Protein AF-A0A8S2X5L1-F1 (afdb_monomer_lite)

InterPro domains:
  IPR021897 Cilia- and flagella-associated protein 206 [PF12018] (7-99)
  IPR021897 Cilia- and flagella-associated protein 206 [PTHR21442] (10-201)

pLDDT: mean 78.15, std 14.56, range [39.56, 94.38]

Organism: NCBI:txid1234261

Structure (mmCIF, N/CA/C/O backbone):
data_AF-A0A8S2X5L1-F1
#
_entry.id   AF-A0A8S2X5L1-F1
#
loop_
_atom_site.group_PDB
_atom_site.id
_atom_site.type_symbol
_atom_site.label_atom_id
_atom_site.label_alt_id
_atom_site.label_comp_id
_atom_site.label_asym_id
_atom_site.label_entity_id
_atom_site.label_seq_id
_atom_site.pdbx_PDB_ins_code
_atom_site.Cartn_x
_atom_site.Cartn_y
_atom_site.Cartn_z
_atom_site.occupancy
_atom_site.B_iso_or_equiv
_atom_site.auth_seq_id
_atom_site.auth_comp_id
_atom_site.auth_asym_id
_atom_site.auth_atom_id
_atom_site.pdbx_PDB_model_num
ATOM 1 N N . GLU A 1 1 ? 5.457 4.515 -33.989 1.00 39.56 1 GLU A N 1
ATOM 2 C CA . GLU A 1 1 ? 6.867 4.934 -34.127 1.00 39.56 1 GLU A CA 1
ATOM 3 C C . GLU A 1 1 ? 7.455 5.145 -32.737 1.00 39.56 1 GLU A C 1
ATOM 5 O O . GLU A 1 1 ? 6.860 5.851 -31.930 1.00 39.56 1 GLU A O 1
ATOM 10 N N . ARG A 1 2 ? 8.517 4.402 -32.407 1.00 45.97 2 ARG A N 1
ATOM 11 C CA . ARG A 1 2 ? 9.077 4.231 -31.053 1.00 45.97 2 ARG A CA 1
ATOM 12 C C . ARG A 1 2 ? 10.145 5.296 -30.743 1.00 45.97 2 ARG A C 1
ATOM 14 O O . ARG A 1 2 ? 11.252 4.947 -30.366 1.00 45.97 2 ARG A O 1
ATOM 21 N N . ASN A 1 3 ? 9.815 6.576 -30.915 1.00 43.03 3 ASN A N 1
ATOM 22 C CA . ASN A 1 3 ? 10.714 7.686 -30.571 1.00 43.03 3 ASN A CA 1
ATOM 23 C C . ASN A 1 3 ? 10.329 8.242 -29.201 1.00 43.03 3 ASN A C 1
ATOM 25 O O . ASN A 1 3 ? 9.594 9.219 -29.071 1.00 43.03 3 ASN A O 1
ATOM 29 N N . ALA A 1 4 ? 10.765 7.525 -28.180 1.00 52.75 4 ALA A N 1
ATOM 30 C CA . ALA A 1 4 ? 10.811 7.977 -26.806 1.00 52.75 4 ALA A CA 1
ATOM 31 C C . ALA A 1 4 ? 12.287 7.889 -26.417 1.00 52.75 4 ALA A C 1
ATOM 33 O O . ALA A 1 4 ? 12.878 6.838 -26.648 1.00 52.75 4 ALA A O 1
ATOM 34 N N . ASP A 1 5 ? 12.864 8.951 -25.856 1.00 67.56 5 ASP A N 1
ATOM 35 C CA . ASP A 1 5 ? 14.302 9.103 -25.552 1.00 67.56 5 ASP A CA 1
ATOM 36 C C . ASP A 1 5 ? 14.877 8.078 -24.539 1.00 67.56 5 ASP A C 1
ATOM 38 O O . ASP A 1 5 ? 15.966 8.262 -24.003 1.00 67.56 5 ASP A O 1
ATOM 42 N N . GLY A 1 6 ? 14.150 6.997 -24.242 1.00 72.81 6 GLY A N 1
ATOM 43 C CA . GLY A 1 6 ? 14.566 5.913 -23.361 1.00 72.81 6 GLY A CA 1
ATOM 44 C C . GLY A 1 6 ? 15.073 4.690 -24.127 1.00 72.81 6 GLY A C 1
ATOM 45 O O . GLY A 1 6 ? 14.452 4.228 -25.089 1.00 72.81 6 GLY A O 1
ATOM 46 N N . SER A 1 7 ? 16.177 4.118 -23.649 1.00 87.19 7 SER A N 1
ATOM 47 C CA . SER A 1 7 ? 16.739 2.872 -24.176 1.00 87.19 7 SER A CA 1
ATOM 48 C C . SER A 1 7 ? 15.902 1.675 -23.723 1.00 87.19 7 SER A C 1
ATOM 50 O O . SER A 1 7 ? 15.649 1.500 -22.530 1.00 87.19 7 SER A O 1
ATOM 52 N N . TRP A 1 8 ? 15.473 0.839 -24.669 1.00 88.81 8 TRP A N 1
ATOM 53 C CA . TRP A 1 8 ? 14.659 -0.346 -24.391 1.00 88.81 8 TRP A CA 1
ATOM 54 C C . TRP A 1 8 ? 15.520 -1.591 -24.197 1.00 88.81 8 TRP A C 1
ATOM 56 O O . TRP A 1 8 ? 16.368 -1.908 -25.030 1.00 88.81 8 TRP A O 1
ATOM 66 N N . TYR A 1 9 ? 15.230 -2.336 -23.135 1.00 88.94 9 TYR A N 1
ATOM 67 C CA . TYR A 1 9 ? 15.848 -3.615 -22.815 1.00 88.94 9 TYR A CA 1
ATOM 68 C C . TYR A 1 9 ? 14.793 -4.714 -22.863 1.00 88.94 9 TYR A C 1
ATOM 70 O O . TYR A 1 9 ? 13.720 -4.588 -22.272 1.00 88.94 9 TYR A O 1
ATOM 78 N N . TYR A 1 10 ? 15.109 -5.805 -23.554 1.00 89.12 10 TYR A N 1
ATOM 79 C CA . TYR A 1 10 ? 14.216 -6.945 -23.734 1.00 89.12 10 TYR A CA 1
ATOM 80 C C . TYR A 1 10 ? 14.862 -8.207 -23.180 1.00 89.12 10 TYR A C 1
ATOM 82 O O . TYR A 1 10 ? 16.081 -8.382 -23.257 1.00 89.12 10 TYR A O 1
ATOM 90 N N . LYS A 1 11 ? 14.025 -9.123 -22.687 1.00 86.12 11 LYS A N 1
ATOM 91 C CA . LYS A 1 11 ? 14.470 -10.394 -22.104 1.00 86.12 11 LYS A CA 1
ATOM 92 C C . LYS A 1 11 ? 15.351 -11.215 -23.051 1.00 86.12 11 LYS A C 1
ATOM 94 O O . LYS A 1 11 ? 16.281 -11.872 -22.604 1.00 86.12 11 LYS A O 1
ATOM 99 N N . GLU A 1 12 ? 15.072 -11.155 -24.349 1.00 84.31 12 GLU A N 1
ATOM 100 C CA . GLU A 1 12 ? 15.784 -11.922 -25.378 1.00 84.31 12 GLU A CA 1
ATOM 101 C C . GLU A 1 12 ? 17.171 -11.349 -25.703 1.00 84.31 12 GLU A C 1
ATOM 103 O O . GLU A 1 12 ? 18.078 -12.082 -26.085 1.00 84.31 12 GLU A O 1
ATOM 108 N N . THR A 1 13 ? 17.353 -10.037 -25.547 1.00 84.19 13 THR A N 1
ATOM 109 C CA . THR A 1 13 ? 18.565 -9.334 -25.995 1.00 84.19 13 THR A CA 1
ATOM 110 C C . THR A 1 13 ? 19.549 -9.090 -24.852 1.00 84.19 13 THR A C 1
ATOM 112 O O . THR A 1 13 ? 20.755 -8.986 -25.072 1.00 84.19 13 THR A O 1
ATOM 115 N N . THR A 1 14 ? 19.063 -8.975 -23.615 1.00 82.44 14 THR A N 1
ATOM 116 C CA . THR A 1 14 ? 19.872 -8.514 -22.482 1.00 82.44 14 THR A CA 1
ATOM 117 C C . THR A 1 14 ? 20.333 -9.673 -21.596 1.00 82.44 14 THR A C 1
ATOM 119 O O . THR A 1 14 ? 19.529 -10.382 -20.994 1.00 82.44 14 THR A O 1
ATOM 122 N N . LYS A 1 15 ? 21.654 -9.837 -21.444 1.00 78.88 15 LYS A N 1
ATOM 123 C CA . LYS A 1 15 ? 22.230 -10.768 -20.458 1.00 78.88 15 LYS A CA 1
ATOM 124 C C . LYS A 1 15 ? 21.884 -10.290 -19.040 1.00 78.88 15 LYS A C 1
ATOM 126 O O . LYS A 1 15 ? 22.041 -9.111 -18.745 1.00 78.88 15 LYS A O 1
ATOM 131 N N . ASN A 1 16 ? 21.469 -11.202 -18.156 1.00 81.25 16 ASN A N 1
ATOM 132 C CA . ASN A 1 16 ? 21.053 -10.912 -16.771 1.00 81.25 16 ASN A CA 1
ATOM 133 C C . ASN A 1 16 ? 19.827 -9.985 -16.628 1.00 81.25 16 ASN A C 1
ATOM 135 O O . ASN A 1 16 ? 19.732 -9.255 -15.643 1.00 81.25 16 ASN A O 1
ATOM 139 N N . PHE A 1 17 ? 18.877 -10.039 -17.565 1.00 84.38 17 PHE A N 1
ATOM 140 C CA . PHE A 1 17 ? 17.647 -9.236 -17.533 1.00 84.38 17 PHE A CA 1
ATOM 141 C C . PHE A 1 17 ? 16.903 -9.291 -16.183 1.00 84.38 17 PHE A C 1
ATOM 143 O O . PHE A 1 17 ? 16.516 -8.256 -15.649 1.00 84.38 17 PHE A O 1
ATOM 150 N N . ASP A 1 18 ? 16.793 -10.477 -15.577 1.00 82.25 18 ASP A N 1
ATOM 151 C CA . ASP A 1 18 ? 16.070 -10.672 -14.310 1.00 82.25 18 ASP A CA 1
ATOM 152 C C . ASP A 1 18 ? 16.784 -10.068 -13.082 1.00 82.25 18 ASP A C 1
ATOM 154 O O . ASP A 1 18 ? 16.194 -9.960 -12.011 1.00 82.25 18 ASP A O 1
ATOM 158 N N . LYS A 1 19 ? 18.059 -9.674 -13.215 1.00 84.31 19 LYS A N 1
ATOM 159 C CA . LYS A 1 19 ? 18.859 -9.069 -12.133 1.00 84.31 19 LYS A CA 1
ATOM 160 C C . LYS A 1 19 ? 18.939 -7.544 -12.226 1.00 84.31 19 LYS A C 1
ATOM 162 O O . LYS A 1 19 ? 19.639 -6.930 -11.423 1.00 84.31 19 LYS A O 1
ATOM 167 N N . LEU A 1 20 ? 18.278 -6.929 -13.208 1.00 86.38 20 LEU A N 1
ATOM 168 C CA . LEU A 1 20 ? 18.301 -5.479 -13.370 1.00 86.38 20 LEU A CA 1
ATOM 169 C C . LEU A 1 20 ? 17.593 -4.796 -12.185 1.00 86.38 20 LEU A C 1
ATOM 171 O O . LEU A 1 20 ? 16.480 -5.193 -11.829 1.00 86.38 20 LEU A O 1
ATOM 175 N N . PRO A 1 21 ? 18.201 -3.764 -11.569 1.00 88.81 21 PRO A N 1
ATOM 176 C CA . PRO A 1 21 ? 17.594 -3.057 -10.449 1.00 88.81 21 PRO A CA 1
ATOM 177 C C . PRO A 1 21 ? 16.441 -2.184 -10.952 1.00 88.81 21 PRO A C 1
ATOM 179 O O . PRO A 1 21 ? 16.642 -1.073 -11.443 1.00 88.81 21 PRO A O 1
ATOM 182 N N . LEU A 1 22 ? 15.221 -2.707 -10.842 1.00 91.19 22 LEU A N 1
ATOM 183 C CA . LEU A 1 22 ? 14.006 -1.986 -11.204 1.00 91.19 22 LEU A CA 1
ATOM 184 C C . LEU A 1 22 ? 13.672 -0.918 -10.163 1.00 91.19 22 LEU A C 1
ATOM 186 O O . LEU A 1 22 ? 13.573 -1.195 -8.964 1.00 91.19 22 LEU A O 1
ATOM 190 N N . MET A 1 23 ? 13.418 0.295 -10.642 1.00 91.19 23 MET A N 1
ATOM 191 C CA . MET A 1 23 ? 12.854 1.366 -9.832 1.00 91.19 23 MET A CA 1
ATOM 192 C C . MET A 1 23 ? 11.462 0.996 -9.331 1.00 91.19 23 MET A C 1
ATOM 194 O O . MET A 1 23 ? 10.742 0.214 -9.959 1.00 91.19 23 MET A O 1
ATOM 198 N N . TYR A 1 24 ? 11.082 1.590 -8.197 1.00 91.69 24 TYR A N 1
ATOM 199 C CA . TYR A 1 24 ? 9.760 1.415 -7.597 1.00 91.69 24 TYR A CA 1
ATOM 200 C C . TYR A 1 24 ? 9.397 -0.067 -7.409 1.00 91.69 24 TYR A C 1
ATOM 202 O O . TYR A 1 24 ? 8.255 -0.449 -7.627 1.00 91.69 24 TYR A O 1
ATOM 210 N N . LYS A 1 25 ? 10.379 -0.933 -7.110 1.00 90.88 25 LYS A N 1
ATOM 211 C CA . LYS A 1 25 ? 10.205 -2.394 -6.963 1.00 90.88 25 LYS A CA 1
ATOM 212 C C . LYS A 1 25 ? 9.475 -3.076 -8.137 1.00 90.88 25 LYS A C 1
ATOM 214 O O . LYS A 1 25 ? 8.832 -4.106 -7.956 1.00 90.88 25 LYS A O 1
ATOM 219 N N . GLY A 1 26 ? 9.578 -2.523 -9.348 1.00 91.12 26 GLY A N 1
ATOM 220 C CA . GLY A 1 26 ? 8.934 -3.078 -10.544 1.00 91.12 26 GLY A CA 1
ATOM 221 C C . GLY A 1 26 ? 7.455 -2.708 -10.712 1.00 91.12 26 GLY A C 1
ATOM 222 O O . GLY A 1 26 ? 6.781 -3.274 -11.574 1.00 91.12 26 GLY A O 1
ATOM 223 N N . PHE A 1 27 ? 6.932 -1.761 -9.931 1.00 94.19 27 PHE A N 1
ATOM 224 C CA . PHE A 1 27 ? 5.637 -1.141 -10.209 1.00 94.19 27 PHE A CA 1
ATOM 225 C C . PHE A 1 27 ? 5.699 -0.237 -11.449 1.00 94.19 27 PHE A C 1
ATOM 227 O O . PHE A 1 27 ? 6.746 0.299 -11.818 1.00 94.19 27 PHE A O 1
ATOM 234 N N . CYS A 1 28 ? 4.551 -0.061 -12.102 1.00 93.88 28 CYS A N 1
ATOM 235 C CA . CYS A 1 28 ? 4.425 0.761 -13.291 1.00 93.88 28 CYS A CA 1
ATOM 236 C C . CYS A 1 28 ? 4.597 2.246 -12.955 1.00 93.88 28 CYS A C 1
ATOM 238 O O . CYS A 1 28 ? 3.718 2.863 -12.354 1.00 93.88 28 CYS A O 1
ATOM 240 N N . ALA A 1 29 ? 5.692 2.843 -13.429 1.00 92.50 29 ALA A N 1
ATOM 241 C CA . ALA A 1 29 ? 6.020 4.240 -13.141 1.00 92.50 29 ALA A CA 1
ATOM 242 C C . ALA A 1 29 ? 4.958 5.238 -13.642 1.00 92.50 29 ALA A C 1
ATOM 244 O O . ALA A 1 29 ? 4.695 6.244 -12.993 1.00 92.50 29 ALA A O 1
ATOM 245 N N . TYR A 1 30 ? 4.304 4.955 -14.772 1.00 93.56 30 TYR A N 1
ATOM 246 C CA . TYR A 1 30 ? 3.247 5.820 -15.303 1.00 93.56 30 TYR A CA 1
ATOM 247 C C . TYR A 1 30 ? 2.004 5.836 -14.404 1.00 93.56 30 TYR A C 1
ATOM 249 O O . TYR A 1 30 ? 1.551 6.905 -14.007 1.00 93.56 30 TYR A O 1
ATOM 257 N N . HIS A 1 31 ? 1.481 4.661 -14.040 1.00 92.31 31 HIS A N 1
ATOM 258 C CA . HIS A 1 31 ? 0.281 4.544 -13.205 1.00 92.31 31 HIS A CA 1
ATOM 259 C C . HIS A 1 31 ? 0.507 5.023 -11.766 1.00 92.31 31 HIS A C 1
ATOM 261 O O . HIS A 1 31 ? -0.412 5.575 -11.163 1.00 92.31 31 HIS A O 1
ATOM 267 N N . LEU A 1 32 ? 1.736 4.884 -11.259 1.00 91.69 32 LEU A N 1
ATOM 268 C CA . LEU A 1 32 ? 2.158 5.471 -9.988 1.00 91.69 32 LEU A CA 1
ATOM 269 C C . LEU A 1 32 ? 2.115 7.000 -9.989 1.00 91.69 32 LEU A C 1
ATOM 271 O O . LEU A 1 32 ? 1.897 7.598 -8.946 1.00 91.69 32 LEU A O 1
ATOM 275 N N . ALA A 1 33 ? 2.362 7.644 -11.128 1.00 90.88 33 ALA A N 1
ATOM 276 C CA . ALA A 1 33 ? 2.456 9.098 -11.200 1.00 90.88 33 ALA A CA 1
ATOM 277 C C . ALA A 1 33 ? 1.108 9.800 -11.438 1.00 90.88 33 ALA A C 1
ATOM 279 O O . ALA A 1 33 ? 1.040 11.031 -11.353 1.00 90.88 33 ALA A O 1
ATOM 280 N N . LEU A 1 34 ? 0.058 9.037 -11.763 1.00 88.94 34 LEU A N 1
ATOM 281 C CA . LEU A 1 34 ? -1.311 9.532 -11.916 1.00 88.94 34 LEU A CA 1
ATOM 282 C C . LEU A 1 34 ? -1.930 9.851 -10.547 1.00 88.94 34 LEU A C 1
ATOM 284 O O . LEU A 1 34 ? -1.534 9.280 -9.538 1.00 88.94 34 LEU A O 1
ATOM 288 N N . GLN A 1 35 ? -2.949 10.717 -10.530 1.00 76.75 35 GLN A N 1
ATOM 289 C CA . GLN A 1 35 ? -3.623 11.171 -9.300 1.00 76.75 35 GLN A CA 1
ATOM 290 C C . GLN A 1 35 ? -4.197 10.038 -8.431 1.00 76.75 35 GLN A C 1
ATOM 292 O O . GLN A 1 35 ? -4.334 10.218 -7.227 1.00 76.75 35 GLN A O 1
ATOM 297 N N . ASP A 1 36 ? -4.509 8.881 -9.020 1.00 79.75 36 ASP A N 1
ATOM 298 C CA . ASP A 1 36 ? -5.081 7.735 -8.304 1.00 79.75 36 ASP A CA 1
ATOM 299 C C . ASP A 1 36 ? -4.027 6.828 -7.627 1.00 79.75 36 ASP A C 1
ATOM 301 O O . ASP A 1 36 ? -4.406 5.861 -6.972 1.00 79.75 36 ASP A O 1
ATOM 305 N N . PHE A 1 37 ? -2.722 7.059 -7.833 1.00 82.19 37 PHE A N 1
ATOM 306 C CA . PHE A 1 37 ? -1.618 6.257 -7.260 1.00 82.19 37 PHE A CA 1
ATOM 307 C C . PHE A 1 37 ? -1.788 4.741 -7.387 1.00 82.19 37 PHE A C 1
ATOM 309 O O . PHE A 1 37 ? -1.582 3.982 -6.438 1.00 82.19 37 PHE A O 1
ATOM 316 N N . LYS A 1 38 ? -2.165 4.267 -8.577 1.00 88.38 38 LYS A N 1
ATOM 317 C CA . LYS A 1 38 ? -2.454 2.843 -8.772 1.00 88.38 38 LYS A CA 1
ATOM 318 C C . LYS A 1 38 ? -1.164 2.026 -8.709 1.00 88.38 38 LYS A C 1
ATOM 320 O O . LYS A 1 38 ? -0.322 2.093 -9.605 1.00 88.38 38 LYS A O 1
ATOM 325 N N . LEU A 1 39 ? -1.055 1.207 -7.665 1.00 91.00 39 LEU A N 1
ATOM 326 C CA . LEU A 1 39 ? 0.005 0.217 -7.470 1.00 91.00 39 LEU A CA 1
ATOM 327 C C . LEU A 1 39 ? -0.209 -0.978 -8.410 1.00 91.00 39 LEU A C 1
ATOM 329 O O . LEU A 1 39 ? -0.699 -2.032 -8.013 1.00 91.00 39 LEU A O 1
ATOM 333 N N . ILE A 1 40 ? 0.125 -0.797 -9.685 1.00 92.62 40 ILE A N 1
ATOM 334 C CA . ILE A 1 40 ? 0.026 -1.844 -10.708 1.00 92.62 40 ILE A CA 1
ATOM 335 C C . ILE A 1 40 ? 1.435 -2.312 -11.043 1.00 92.62 40 ILE A C 1
ATOM 337 O O . ILE A 1 40 ? 2.294 -1.493 -11.368 1.00 92.62 40 ILE A O 1
ATOM 341 N N . HIS A 1 41 ? 1.688 -3.618 -10.979 1.00 92.69 41 HIS A N 1
ATOM 342 C CA . HIS A 1 41 ? 2.973 -4.170 -11.403 1.00 92.69 41 HIS A CA 1
ATOM 343 C C . HIS A 1 41 ? 3.206 -3.937 -12.901 1.00 92.69 41 HIS A C 1
ATOM 345 O O . HIS A 1 41 ? 2.290 -4.047 -13.719 1.00 92.69 41 HIS A O 1
ATOM 351 N N . GLY A 1 42 ? 4.438 -3.583 -13.260 1.00 90.88 42 GLY A N 1
ATOM 352 C CA . GLY A 1 42 ? 4.847 -3.525 -14.656 1.00 90.88 42 GLY A CA 1
ATOM 353 C C . GLY A 1 42 ? 5.005 -4.930 -15.235 1.00 90.88 42 GLY A C 1
ATOM 354 O O . GLY A 1 42 ? 5.420 -5.855 -14.536 1.00 90.88 42 GLY A O 1
ATOM 355 N N . ASP A 1 43 ? 4.697 -5.087 -16.519 1.00 91.25 43 ASP A N 1
ATOM 356 C CA . ASP A 1 43 ? 4.904 -6.338 -17.238 1.00 91.25 43 ASP A CA 1
ATOM 357 C C . ASP A 1 43 ? 6.282 -6.325 -17.908 1.00 91.25 43 ASP A C 1
ATOM 359 O O . ASP A 1 43 ? 6.524 -5.629 -18.897 1.00 91.25 43 ASP A O 1
ATOM 363 N N . THR A 1 44 ? 7.207 -7.120 -17.373 1.00 86.81 44 THR A N 1
ATOM 364 C CA . THR A 1 44 ? 8.580 -7.216 -17.883 1.00 86.81 44 THR A CA 1
ATOM 365 C C . THR A 1 44 ? 8.667 -7.872 -19.264 1.00 86.81 44 THR A C 1
ATOM 367 O O . THR A 1 44 ? 9.693 -7.733 -19.931 1.00 86.81 44 THR A O 1
ATOM 370 N N . ARG A 1 45 ? 7.598 -8.529 -19.748 1.00 87.69 45 ARG A N 1
ATOM 371 C CA . ARG A 1 45 ? 7.535 -9.105 -21.106 1.00 87.69 45 ARG A CA 1
ATOM 372 C C . ARG A 1 45 ? 7.540 -8.036 -22.195 1.00 87.69 45 ARG A C 1
ATOM 374 O O . ARG A 1 45 ? 8.014 -8.291 -23.296 1.00 87.69 45 ARG A O 1
ATOM 381 N N . ILE A 1 46 ? 7.027 -6.847 -21.886 1.00 86.69 46 ILE A N 1
ATOM 382 C CA . ILE A 1 46 ? 6.948 -5.716 -22.822 1.00 86.69 46 ILE A CA 1
ATOM 383 C C . ILE A 1 46 ? 8.320 -5.047 -22.999 1.00 86.69 46 ILE A C 1
ATOM 385 O O . ILE A 1 46 ? 8.567 -4.382 -24.004 1.00 86.69 46 ILE A O 1
ATOM 389 N N . GLY A 1 47 ? 9.223 -5.266 -22.043 1.00 87.75 47 GLY A N 1
ATOM 390 C CA . GLY A 1 47 ? 10.537 -4.651 -21.977 1.00 87.75 47 GLY A CA 1
ATOM 391 C C . GLY A 1 47 ? 10.635 -3.626 -20.852 1.00 87.75 47 GLY A C 1
ATOM 392 O O . GLY A 1 47 ? 9.642 -3.102 -20.346 1.00 87.75 47 GLY A O 1
ATOM 393 N N . ILE A 1 48 ? 11.870 -3.365 -20.450 1.00 92.00 48 ILE A N 1
ATOM 394 C CA . ILE A 1 48 ? 12.232 -2.385 -19.429 1.00 92.00 48 ILE A CA 1
ATOM 395 C C . ILE A 1 48 ? 12.778 -1.158 -20.150 1.00 92.00 48 ILE A C 1
ATOM 397 O O . ILE A 1 48 ? 13.571 -1.291 -21.083 1.00 92.00 48 ILE A O 1
ATOM 401 N N . VAL A 1 49 ? 12.383 0.034 -19.711 1.00 92.06 49 VAL A N 1
ATOM 402 C CA . VAL A 1 49 ? 12.904 1.283 -20.277 1.00 92.06 49 VAL A CA 1
ATOM 403 C C . VAL A 1 49 ? 13.915 1.890 -19.322 1.00 92.06 49 VAL A C 1
ATOM 405 O O . VAL A 1 49 ? 13.627 2.069 -18.138 1.00 92.06 49 VAL A O 1
ATOM 408 N N . GLN A 1 50 ? 15.092 2.223 -19.839 1.00 91.31 50 GLN A N 1
ATOM 409 C CA . GLN A 1 50 ? 16.104 2.969 -19.111 1.00 91.31 50 GLN A CA 1
ATOM 410 C C . GLN A 1 50 ? 15.952 4.466 -19.388 1.00 91.31 50 GLN A C 1
ATOM 412 O O . GLN A 1 50 ? 15.970 4.897 -20.541 1.00 91.31 50 GLN A O 1
ATOM 417 N N . ILE A 1 51 ? 15.816 5.254 -18.323 1.00 89.88 51 ILE A N 1
ATOM 418 C CA . ILE A 1 51 ? 15.739 6.719 -18.361 1.00 89.88 51 ILE A CA 1
ATOM 419 C C . ILE A 1 51 ? 16.650 7.241 -17.251 1.00 89.88 51 ILE A C 1
ATOM 421 O O . ILE A 1 51 ? 16.499 6.828 -16.103 1.00 89.88 51 ILE A O 1
ATOM 425 N N . ASN A 1 52 ? 17.587 8.139 -17.569 1.00 85.38 52 ASN A N 1
ATOM 426 C CA . ASN A 1 52 ? 18.529 8.725 -16.601 1.00 85.38 52 ASN A CA 1
ATOM 427 C C . ASN A 1 52 ? 19.228 7.661 -15.730 1.00 85.38 52 ASN A C 1
ATOM 429 O O . ASN A 1 52 ? 19.191 7.729 -14.503 1.00 85.38 52 ASN A O 1
ATOM 433 N N . GLU A 1 53 ? 19.783 6.630 -16.378 1.00 86.56 53 GLU A N 1
ATOM 434 C CA . GLU A 1 53 ? 20.469 5.486 -15.745 1.00 86.56 53 GLU A CA 1
ATOM 435 C C . GLU A 1 53 ? 19.599 4.599 -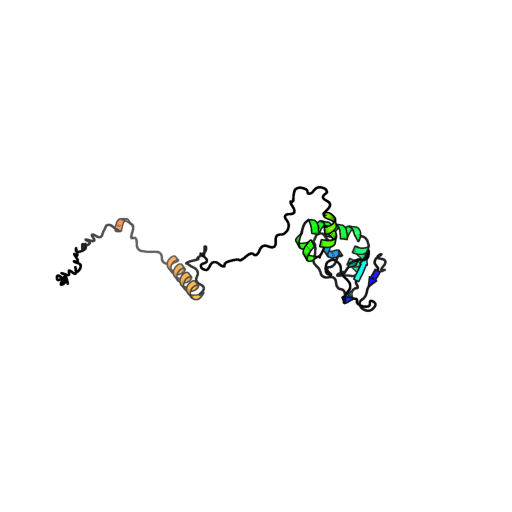14.835 1.00 86.56 53 GLU A C 1
ATOM 437 O O . GLU A 1 53 ? 20.091 3.647 -14.231 1.00 86.56 53 GLU A O 1
ATOM 442 N N . ARG A 1 54 ? 18.291 4.853 -14.771 1.00 90.12 54 ARG A N 1
ATOM 443 C CA . ARG A 1 54 ? 17.335 4.101 -13.958 1.00 90.12 54 ARG A CA 1
ATOM 444 C C . ARG A 1 54 ? 16.423 3.254 -14.831 1.00 90.12 54 ARG A C 1
ATOM 446 O O . ARG A 1 54 ? 16.009 3.681 -15.905 1.00 90.12 54 ARG A O 1
ATOM 453 N N . TYR A 1 55 ? 16.088 2.063 -14.348 1.00 92.06 55 TYR A N 1
ATOM 454 C CA . TYR A 1 55 ? 15.280 1.089 -15.078 1.00 92.06 55 TYR A CA 1
ATOM 455 C C . TYR A 1 55 ? 13.832 1.102 -14.593 1.00 92.06 55 TYR A C 1
ATOM 4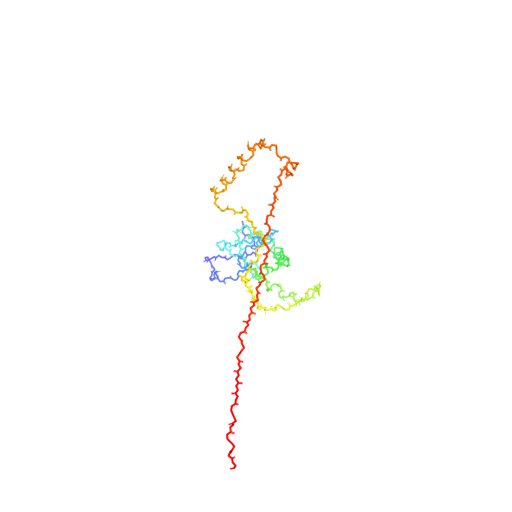57 O O . TYR A 1 55 ? 13.569 0.911 -13.406 1.00 92.06 55 TYR A O 1
ATOM 465 N N . TYR A 1 56 ? 12.889 1.292 -15.510 1.00 93.19 56 TYR A N 1
ATOM 466 C CA . TYR A 1 56 ? 11.462 1.391 -15.217 1.00 93.19 56 TYR A CA 1
ATOM 467 C C . TYR A 1 56 ? 10.675 0.296 -15.938 1.00 93.19 56 TYR A C 1
ATOM 469 O O . TYR A 1 56 ? 10.894 0.026 -17.121 1.00 93.19 56 TYR A O 1
ATOM 477 N N . ALA A 1 57 ? 9.730 -0.308 -15.218 1.00 93.88 57 ALA A N 1
ATOM 478 C CA . ALA A 1 57 ? 8.774 -1.262 -15.767 1.00 93.88 57 ALA A CA 1
ATOM 479 C C . ALA A 1 57 ? 7.427 -0.572 -16.040 1.00 93.88 57 ALA A C 1
ATOM 481 O O . ALA A 1 57 ? 7.056 0.387 -15.356 1.00 93.88 57 ALA A O 1
ATOM 482 N N . PHE A 1 58 ? 6.680 -1.061 -17.032 1.00 94.00 58 PHE A N 1
ATOM 483 C CA . PHE A 1 58 ? 5.389 -0.493 -17.428 1.00 94.00 58 PHE A CA 1
ATOM 484 C C . PHE A 1 58 ? 4.352 -1.578 -17.694 1.00 94.00 58 PHE A C 1
ATOM 486 O O . PHE A 1 58 ? 4.695 -2.687 -18.082 1.00 94.00 58 PHE A O 1
ATOM 493 N N . THR A 1 59 ? 3.078 -1.251 -17.482 1.00 94.19 59 THR A N 1
ATOM 494 C CA . THR A 1 59 ? 1.954 -2.151 -17.787 1.00 94.19 59 THR A CA 1
ATOM 495 C C . THR A 1 59 ? 1.725 -2.281 -19.289 1.00 94.19 59 THR A C 1
ATOM 497 O O . THR A 1 59 ? 1.419 -3.364 -19.762 1.00 94.19 59 THR A O 1
ATOM 500 N N . ASP A 1 60 ? 1.906 -1.187 -20.036 1.00 92.19 60 ASP A N 1
ATOM 501 C CA . ASP A 1 60 ? 1.655 -1.119 -21.475 1.00 92.19 60 ASP A CA 1
ATOM 502 C C . ASP A 1 60 ? 2.778 -0.364 -22.199 1.00 92.19 60 ASP A C 1
ATOM 504 O O . ASP A 1 60 ? 3.327 0.600 -21.647 1.00 92.19 60 ASP A O 1
ATOM 508 N N . PRO A 1 61 ? 3.049 -0.667 -23.486 1.00 89.94 61 PRO A N 1
ATOM 509 C CA . PRO A 1 61 ? 4.010 0.101 -24.278 1.00 89.94 61 PRO A CA 1
ATOM 510 C C . PRO A 1 61 ? 3.590 1.571 -24.419 1.00 89.94 61 PRO A C 1
ATOM 512 O O . PRO A 1 61 ? 4.426 2.469 -24.470 1.00 89.94 61 PRO A O 1
ATOM 515 N N . LYS A 1 62 ? 2.276 1.837 -24.456 1.00 91.00 62 LYS A N 1
ATOM 516 C CA . LYS A 1 62 ? 1.726 3.200 -24.520 1.00 91.00 62 LYS A CA 1
ATOM 517 C C . LYS A 1 62 ? 2.065 3.998 -23.262 1.00 91.00 62 LYS A C 1
ATOM 519 O O . LYS A 1 62 ? 2.477 5.149 -23.375 1.00 91.00 62 LYS A O 1
ATOM 524 N N . ALA A 1 63 ? 1.935 3.379 -22.088 1.00 91.50 63 ALA A N 1
ATOM 525 C CA . ALA A 1 63 ? 2.269 3.996 -20.807 1.00 91.50 63 ALA A CA 1
ATOM 526 C C . ALA A 1 63 ? 3.757 4.370 -20.743 1.00 91.50 63 ALA A C 1
ATOM 528 O O . ALA A 1 63 ? 4.095 5.472 -20.319 1.00 91.50 63 ALA A O 1
ATOM 529 N N . ALA A 1 64 ? 4.632 3.498 -21.253 1.00 90.88 64 ALA A N 1
ATOM 530 C CA . ALA A 1 64 ? 6.060 3.777 -21.365 1.00 90.88 64 ALA A CA 1
ATOM 531 C C . ALA A 1 64 ? 6.349 4.992 -22.264 1.00 90.88 64 ALA A C 1
ATOM 533 O O . ALA A 1 64 ? 7.081 5.892 -21.863 1.00 90.88 64 ALA A O 1
ATOM 534 N N . VAL A 1 65 ? 5.733 5.068 -23.450 1.00 90.06 65 VAL A N 1
ATOM 535 C CA . VAL A 1 65 ? 5.916 6.204 -24.374 1.00 90.06 65 VAL A CA 1
ATOM 536 C C . VAL A 1 65 ? 5.416 7.515 -23.760 1.00 90.06 65 VAL A C 1
ATOM 538 O O . VAL A 1 65 ? 6.100 8.533 -23.851 1.00 90.06 65 VAL A O 1
ATOM 541 N N . LEU A 1 66 ? 4.245 7.501 -23.115 1.00 90.94 66 LEU A N 1
ATOM 542 C CA . LEU A 1 66 ? 3.696 8.678 -22.432 1.00 90.94 66 LEU A CA 1
ATOM 543 C C . LEU A 1 66 ? 4.598 9.137 -21.287 1.00 90.94 66 LEU A C 1
ATOM 545 O O . LEU A 1 66 ? 4.852 10.333 -21.157 1.00 90.94 66 LEU A O 1
ATOM 549 N N . PHE A 1 67 ? 5.115 8.192 -20.502 1.00 91.69 67 PHE A N 1
ATOM 550 C CA . PHE A 1 67 ? 6.059 8.488 -19.436 1.00 91.69 67 PHE A CA 1
ATOM 551 C C . PHE A 1 67 ? 7.353 9.090 -19.984 1.00 91.69 67 PHE A C 1
ATOM 553 O O . PHE A 1 67 ? 7.806 10.103 -19.469 1.00 91.69 67 PHE A O 1
ATOM 560 N N . CYS A 1 68 ? 7.919 8.540 -21.061 1.00 90.25 68 CYS A N 1
ATOM 561 C CA . CYS A 1 68 ? 9.161 9.050 -21.646 1.00 90.25 68 CYS A CA 1
ATOM 562 C C . CYS A 1 68 ? 9.037 10.487 -22.167 1.00 90.25 68 CYS A C 1
ATOM 564 O O . CYS A 1 68 ? 9.987 11.250 -22.048 1.00 90.25 68 CYS A O 1
ATOM 566 N N . ARG A 1 69 ? 7.868 10.884 -22.692 1.00 90.06 69 ARG A N 1
ATOM 567 C CA . ARG A 1 69 ? 7.629 12.264 -23.156 1.00 90.06 69 ARG A CA 1
ATOM 568 C C . ARG A 1 69 ? 7.730 13.307 -22.040 1.00 90.06 69 ARG A C 1
ATOM 570 O O . ARG A 1 69 ? 8.031 14.460 -22.323 1.00 90.06 69 ARG A O 1
ATOM 577 N N . GLN A 1 70 ? 7.408 12.937 -20.800 1.00 89.25 70 GLN A N 1
ATOM 578 C CA . GLN A 1 70 ? 7.371 13.848 -19.648 1.00 89.25 70 GLN A CA 1
ATOM 579 C C . GLN A 1 70 ? 7.922 13.173 -18.383 1.00 89.25 70 GLN A C 1
ATOM 581 O O . GLN A 1 70 ? 7.328 13.266 -17.307 1.00 89.25 70 GLN A O 1
ATOM 586 N N . SER A 1 71 ? 9.059 12.486 -18.506 1.00 90.38 71 SER A N 1
ATOM 587 C CA . SER A 1 71 ? 9.602 11.615 -17.452 1.00 90.38 71 SER A CA 1
ATOM 588 C C . SER A 1 71 ? 9.861 12.370 -16.150 1.00 90.38 71 SER A C 1
ATOM 590 O O . SER A 1 71 ? 9.439 11.926 -15.084 1.00 90.38 71 SER A O 1
ATOM 592 N N . GLN A 1 72 ? 10.459 13.559 -16.244 1.00 89.75 72 GLN A N 1
ATOM 593 C CA . GLN A 1 72 ? 10.772 14.405 -15.095 1.00 89.75 72 GLN A CA 1
ATOM 594 C C . GLN A 1 72 ? 9.522 14.780 -14.285 1.00 89.75 72 GLN A C 1
ATOM 596 O O . GLN A 1 72 ? 9.490 14.597 -13.070 1.00 89.75 72 GLN A O 1
ATOM 601 N N . LYS A 1 73 ? 8.452 15.213 -14.965 1.00 91.94 73 LYS A N 1
ATOM 602 C CA . LYS A 1 73 ? 7.187 15.607 -14.327 1.00 91.94 73 LYS A CA 1
ATOM 603 C C . LYS A 1 73 ? 6.555 14.445 -13.560 1.00 91.94 73 LYS A C 1
ATOM 605 O O . LYS A 1 73 ? 6.033 14.631 -12.463 1.00 91.94 73 LYS A O 1
ATOM 610 N N . PHE A 1 74 ? 6.591 13.242 -14.131 1.00 92.06 74 PHE A N 1
ATOM 611 C CA . PHE A 1 74 ? 6.040 12.062 -13.472 1.00 92.06 74 PHE A CA 1
ATOM 612 C C . PHE A 1 74 ? 6.895 11.614 -12.282 1.00 92.06 74 PHE A C 1
ATOM 614 O O . PHE A 1 74 ? 6.335 11.277 -11.243 1.00 92.06 74 PHE A O 1
ATOM 621 N N . ILE A 1 75 ? 8.226 11.668 -12.387 1.00 90.94 75 ILE A N 1
ATOM 622 C CA . ILE A 1 75 ? 9.134 11.356 -11.272 1.00 90.94 75 ILE A CA 1
ATOM 623 C C . ILE A 1 75 ? 8.911 12.326 -10.102 1.00 90.94 75 ILE A C 1
ATOM 625 O O . ILE A 1 75 ? 8.786 11.884 -8.960 1.00 90.94 75 ILE A O 1
ATOM 629 N N . GLU A 1 76 ? 8.805 13.627 -10.379 1.00 90.44 76 GLU A N 1
ATOM 630 C CA . GLU A 1 76 ? 8.511 14.650 -9.367 1.00 90.44 76 GLU A CA 1
ATOM 631 C C . GLU A 1 76 ? 7.134 14.450 -8.730 1.00 90.44 76 GLU A C 1
ATOM 633 O O . GLU A 1 76 ? 6.999 14.550 -7.511 1.00 90.44 76 GLU A O 1
ATOM 638 N N . SER A 1 77 ? 6.122 14.104 -9.534 1.00 90.56 77 SER A N 1
ATOM 639 C CA . SER A 1 77 ? 4.796 13.746 -9.030 1.00 90.56 77 SER A CA 1
ATOM 640 C C . SER A 1 77 ? 4.894 12.567 -8.059 1.00 90.56 77 SER A C 1
ATOM 642 O O . SER A 1 77 ? 4.447 12.677 -6.922 1.00 90.56 77 SER A O 1
ATOM 644 N N . ILE A 1 78 ? 5.554 11.467 -8.434 1.00 91.38 78 ILE A N 1
ATOM 645 C CA . ILE A 1 78 ? 5.728 10.301 -7.548 1.00 91.38 78 ILE A CA 1
ATOM 646 C C . ILE A 1 78 ? 6.427 10.703 -6.242 1.00 91.38 78 ILE A C 1
ATOM 648 O O . ILE A 1 78 ? 5.979 10.313 -5.164 1.00 91.38 78 ILE A O 1
ATOM 652 N N . ALA A 1 79 ? 7.483 11.517 -6.315 1.00 89.19 79 ALA A N 1
ATOM 653 C CA . ALA A 1 79 ? 8.202 11.982 -5.133 1.00 89.19 79 ALA A CA 1
ATOM 654 C C . ALA A 1 79 ? 7.321 12.846 -4.215 1.00 89.19 79 ALA A C 1
ATOM 656 O O . ALA A 1 79 ? 7.321 12.651 -3.002 1.00 89.19 79 ALA A O 1
ATOM 657 N N . ASN A 1 80 ? 6.539 13.773 -4.770 1.00 87.69 80 ASN A N 1
ATOM 658 C CA . ASN A 1 80 ? 5.628 14.610 -3.987 1.00 87.69 80 ASN A CA 1
ATOM 659 C C . ASN A 1 80 ? 4.524 13.789 -3.315 1.00 87.69 80 ASN A C 1
ATOM 661 O O . ASN A 1 80 ? 4.181 14.048 -2.166 1.00 87.69 80 ASN A O 1
ATOM 665 N N . ASN A 1 81 ? 4.023 12.754 -3.982 1.00 86.06 81 ASN A N 1
ATOM 666 C CA . ASN A 1 81 ? 3.002 11.886 -3.404 1.00 86.06 81 ASN A CA 1
ATOM 667 C C . ASN A 1 81 ? 3.561 10.942 -2.340 1.00 86.06 81 ASN A C 1
ATOM 669 O O . ASN A 1 81 ? 2.909 10.717 -1.325 1.00 86.06 81 ASN A O 1
ATOM 673 N N . ALA A 1 82 ? 4.803 10.480 -2.492 1.00 88.12 82 ALA A N 1
ATOM 674 C CA . ALA A 1 82 ? 5.497 9.749 -1.436 1.00 88.12 82 ALA A CA 1
ATOM 675 C C . ALA A 1 82 ? 5.764 10.614 -0.186 1.00 88.12 82 ALA A C 1
ATOM 677 O O . ALA A 1 82 ? 5.807 10.082 0.918 1.00 88.12 82 ALA A O 1
ATOM 678 N N . LYS A 1 83 ? 5.896 11.945 -0.326 1.00 85.06 83 LYS A N 1
ATOM 679 C CA . LYS A 1 83 ? 5.984 12.862 0.829 1.00 85.06 83 LYS A CA 1
ATOM 680 C C . LYS A 1 83 ? 4.665 12.978 1.599 1.00 85.06 83 LYS A C 1
ATOM 682 O O . LYS A 1 83 ? 4.703 13.174 2.808 1.00 85.06 83 LYS A O 1
ATOM 687 N N . LEU A 1 84 ? 3.524 12.891 0.910 1.00 85.56 84 LEU A N 1
ATOM 688 C CA . LEU A 1 84 ? 2.198 12.920 1.544 1.00 85.56 84 LEU A CA 1
ATOM 689 C C . LEU A 1 84 ? 1.870 11.593 2.241 1.00 85.56 84 LEU A C 1
ATOM 691 O O . LEU A 1 84 ? 1.240 11.595 3.293 1.00 85.56 84 LEU A O 1
ATOM 695 N N . ASN A 1 85 ? 2.339 10.489 1.662 1.00 86.12 85 ASN A N 1
ATOM 696 C CA . ASN A 1 85 ? 2.025 9.118 2.051 1.00 86.12 85 ASN A CA 1
ATOM 697 C C . ASN A 1 85 ? 3.327 8.363 2.393 1.00 86.12 85 ASN A C 1
ATOM 699 O O . ASN A 1 85 ? 3.908 7.710 1.515 1.00 86.12 85 ASN A O 1
ATOM 703 N N . PRO A 1 86 ? 3.842 8.468 3.635 1.00 84.38 86 PRO A N 1
ATOM 704 C CA . PRO A 1 86 ? 5.151 7.926 4.015 1.00 84.38 86 PRO A CA 1
ATOM 705 C C . PRO A 1 86 ? 5.260 6.400 3.866 1.00 84.38 86 PRO A C 1
ATOM 707 O O . PRO A 1 86 ? 6.357 5.877 3.667 1.00 84.38 86 PRO A O 1
ATOM 710 N N . GLU A 1 87 ? 4.144 5.673 3.890 1.00 86.94 87 GLU A N 1
ATOM 711 C CA . GLU A 1 87 ? 4.078 4.240 3.595 1.00 86.94 87 GLU A CA 1
ATOM 712 C C . GLU A 1 87 ? 4.605 3.897 2.192 1.00 86.94 87 GLU A C 1
ATOM 714 O O . GLU A 1 87 ? 5.222 2.845 1.995 1.00 86.94 87 GLU A O 1
ATOM 719 N N . LEU A 1 88 ? 4.453 4.809 1.225 1.00 87.00 88 LEU A N 1
ATOM 720 C CA . LEU A 1 88 ? 4.962 4.626 -0.133 1.00 87.00 88 LEU A CA 1
ATOM 721 C C . LEU A 1 88 ? 6.486 4.706 -0.191 1.00 87.00 88 LEU A C 1
ATOM 723 O O . LEU A 1 88 ? 7.090 4.082 -1.061 1.00 87.00 88 LEU A O 1
ATOM 727 N N . ILE A 1 89 ? 7.123 5.431 0.732 1.00 87.38 89 ILE A N 1
ATOM 728 C CA . ILE A 1 89 ? 8.585 5.536 0.779 1.00 87.38 89 ILE A CA 1
ATOM 729 C C . ILE A 1 89 ? 9.188 4.161 1.061 1.00 87.38 89 ILE A C 1
ATOM 731 O O . ILE A 1 89 ? 10.120 3.749 0.368 1.00 87.38 89 ILE A O 1
ATOM 735 N N . GLN A 1 90 ? 8.619 3.439 2.029 1.00 86.44 90 GLN A N 1
ATOM 736 C CA . GLN A 1 90 ? 9.054 2.090 2.373 1.00 86.44 90 GLN A CA 1
ATOM 737 C C . GLN A 1 90 ? 8.655 1.073 1.297 1.00 86.44 90 GLN A C 1
ATOM 739 O O . GLN A 1 90 ? 9.469 0.236 0.913 1.00 86.44 90 GLN A O 1
ATOM 744 N N . LEU A 1 91 ? 7.425 1.153 0.779 1.00 89.69 91 LEU A N 1
ATOM 745 C CA . LEU A 1 91 ? 6.918 0.210 -0.223 1.00 89.69 91 LEU A CA 1
ATOM 746 C C . LEU A 1 91 ? 7.685 0.287 -1.553 1.00 89.69 91 LEU A C 1
ATOM 748 O O . LEU A 1 91 ? 8.001 -0.739 -2.153 1.00 89.69 91 LEU A O 1
ATOM 752 N N . LEU A 1 92 ? 7.972 1.504 -2.020 1.00 89.88 92 LEU A N 1
ATOM 753 C CA . LEU A 1 92 ? 8.633 1.758 -3.303 1.00 89.88 92 LEU A CA 1
ATOM 754 C C . LEU A 1 92 ? 10.160 1.875 -3.174 1.00 89.88 92 LEU A C 1
ATOM 756 O O . LEU A 1 92 ? 10.832 2.073 -4.187 1.00 89.88 92 LEU A O 1
ATOM 760 N N . ASP A 1 93 ? 10.693 1.736 -1.955 1.00 86.38 93 ASP A N 1
ATOM 761 C CA . ASP A 1 93 ? 12.118 1.841 -1.618 1.00 86.38 93 ASP A CA 1
ATOM 762 C C . ASP A 1 93 ? 12.739 3.161 -2.099 1.00 86.38 93 ASP A C 1
ATOM 764 O O . ASP A 1 93 ? 13.759 3.221 -2.788 1.00 86.38 93 ASP A O 1
ATOM 768 N N . LEU A 1 94 ? 12.060 4.258 -1.753 1.00 85.62 94 LEU A N 1
ATOM 769 C CA . LEU A 1 94 ? 12.450 5.619 -2.125 1.00 85.62 94 LEU A CA 1
ATOM 770 C C . LEU A 1 94 ? 13.411 6.259 -1.126 1.00 85.62 94 LEU A C 1
ATOM 772 O O . LEU A 1 94 ? 13.760 7.426 -1.288 1.00 85.62 94 LEU A O 1
ATOM 776 N N . HIS A 1 95 ? 13.875 5.517 -0.120 1.00 78.56 95 HIS A N 1
ATOM 777 C CA . HIS A 1 95 ? 14.756 6.030 0.928 1.00 78.56 95 HIS A CA 1
ATOM 778 C C . HIS A 1 95 ? 15.971 6.769 0.357 1.00 78.56 95 HIS A C 1
ATOM 780 O O . HIS A 1 95 ? 16.261 7.878 0.791 1.00 78.56 95 HIS A O 1
ATOM 786 N N . ASN A 1 96 ? 16.596 6.235 -0.697 1.00 70.25 96 ASN A N 1
ATOM 787 C CA . ASN A 1 96 ? 17.761 6.851 -1.343 1.00 70.25 96 ASN A CA 1
ATOM 788 C C . ASN A 1 96 ? 17.472 8.205 -2.019 1.00 70.25 96 ASN A C 1
ATOM 790 O O . ASN A 1 96 ? 18.395 8.975 -2.261 1.00 70.25 96 ASN A O 1
ATOM 794 N N . GLN A 1 97 ? 16.212 8.497 -2.359 1.00 67.88 97 GLN A N 1
ATOM 795 C CA . GLN A 1 97 ? 15.810 9.785 -2.941 1.00 67.88 97 GLN A CA 1
ATOM 796 C C . GLN A 1 97 ? 15.532 10.845 -1.869 1.00 67.88 97 GLN A C 1
ATOM 798 O O . GLN A 1 97 ? 15.563 12.036 -2.164 1.00 67.88 97 GLN A O 1
ATOM 803 N N . PHE A 1 98 ? 15.270 10.416 -0.632 1.00 63.28 98 PHE A N 1
ATOM 804 C CA . PHE A 1 98 ? 14.965 11.291 0.499 1.00 63.28 98 PHE A CA 1
ATOM 805 C C . PHE A 1 98 ? 16.104 11.379 1.523 1.00 63.28 98 PHE A C 1
ATOM 807 O O . PHE A 1 98 ? 16.091 12.276 2.362 1.00 63.28 98 PHE A O 1
ATOM 814 N N . THR A 1 99 ? 17.123 10.518 1.451 1.00 56.72 99 THR A N 1
ATOM 815 C CA . THR A 1 99 ? 18.303 10.568 2.331 1.00 56.72 99 THR A CA 1
ATOM 816 C C . THR A 1 99 ? 19.092 11.868 2.186 1.00 56.72 99 THR A C 1
ATOM 818 O O . THR A 1 99 ? 19.595 12.374 3.187 1.00 56.72 99 THR A O 1
ATOM 821 N N . SER A 1 100 ? 19.137 12.470 0.990 1.00 47.66 100 SER A N 1
ATOM 822 C CA . SER A 1 100 ? 19.757 13.787 0.768 1.00 47.66 100 SER A CA 1
ATOM 823 C C . SER A 1 100 ? 18.930 14.968 1.299 1.00 47.66 100 SER A C 1
ATOM 825 O O . SER A 1 100 ? 19.434 16.085 1.348 1.00 47.66 100 SER A O 1
ATOM 827 N N . VAL A 1 101 ? 17.681 14.748 1.731 1.00 48.38 101 VAL A N 1
ATOM 828 C CA . VAL A 1 101 ? 16.786 15.780 2.297 1.00 48.38 101 VAL A CA 1
ATOM 829 C C . VAL A 1 101 ? 16.979 15.916 3.820 1.00 48.38 101 VAL A C 1
ATOM 831 O O . VAL A 1 101 ? 16.152 16.479 4.525 1.00 48.38 101 VAL A O 1
ATOM 834 N N . THR A 1 102 ? 18.109 15.446 4.356 1.00 44.44 102 THR A N 1
ATOM 835 C CA . THR A 1 102 ? 18.554 15.792 5.721 1.00 44.44 102 THR A CA 1
ATOM 836 C C . THR A 1 102 ? 19.282 17.138 5.797 1.00 44.44 102 THR A C 1
ATOM 838 O O . THR A 1 102 ? 19.758 17.521 6.864 1.00 44.44 102 THR A O 1
ATOM 841 N N . GLN A 1 103 ? 19.320 17.912 4.706 1.00 45.09 103 GLN A N 1
ATOM 842 C CA . GLN A 1 103 ? 19.628 19.338 4.774 1.00 45.09 103 GLN A CA 1
ATOM 843 C C . GLN A 1 103 ? 18.332 20.124 4.966 1.00 45.09 103 GLN A C 1
ATOM 845 O O . GLN A 1 103 ? 17.613 20.460 4.030 1.00 45.09 103 GLN A O 1
ATOM 850 N N . TYR A 1 104 ? 18.045 20.343 6.244 1.00 45.28 104 TYR A N 1
ATOM 851 C CA . TYR A 1 104 ? 17.034 21.228 6.795 1.00 45.28 104 TYR A CA 1
ATOM 852 C C . TYR A 1 104 ? 16.961 22.569 6.049 1.00 45.28 104 TYR A C 1
ATOM 854 O O . TYR A 1 104 ? 17.763 23.468 6.284 1.00 45.28 104 TYR A O 1
ATOM 862 N N . GLY A 1 105 ? 15.945 22.712 5.207 1.00 45.88 105 GLY A N 1
ATOM 863 C CA . GLY A 1 105 ? 15.346 23.991 4.852 1.00 45.88 105 GLY A CA 1
ATOM 864 C C . GLY A 1 105 ? 13.855 23.878 5.149 1.00 45.88 105 GLY A C 1
ATOM 865 O O . GLY A 1 105 ? 13.149 23.159 4.453 1.00 45.88 105 GLY A O 1
ATOM 866 N N . ASP A 1 106 ? 13.408 24.522 6.224 1.00 44.81 106 ASP A N 1
ATOM 867 C CA . ASP A 1 106 ? 12.004 24.860 6.523 1.00 44.81 106 ASP A CA 1
ATOM 868 C C . ASP A 1 106 ? 11.073 23.856 7.240 1.00 44.81 106 ASP A C 1
ATOM 870 O O . ASP A 1 106 ? 9.908 24.177 7.461 1.00 44.81 106 ASP A O 1
ATOM 874 N N . LEU A 1 107 ? 11.545 22.708 7.749 1.00 45.34 107 LEU A N 1
ATOM 875 C CA . LEU A 1 107 ? 10.718 21.804 8.591 1.00 45.34 107 LEU A CA 1
ATOM 876 C C . LEU A 1 107 ? 11.259 21.592 10.016 1.00 45.34 107 LEU A C 1
ATOM 878 O O . LEU A 1 107 ? 11.174 20.503 10.583 1.00 45.34 107 LEU A O 1
ATOM 882 N N . ALA A 1 108 ? 11.773 22.654 10.638 1.00 44.56 108 ALA A N 1
ATOM 883 C CA . ALA A 1 108 ? 12.357 22.639 11.986 1.00 44.56 108 ALA A CA 1
ATOM 884 C C . ALA A 1 108 ? 11.401 22.239 13.141 1.00 44.56 108 ALA A C 1
ATOM 886 O O . ALA A 1 108 ? 11.841 22.171 14.286 1.00 44.56 108 ALA A O 1
ATOM 887 N N . HIS A 1 109 ? 10.120 21.939 12.886 1.00 46.50 109 HIS A N 1
ATOM 888 C CA . HIS A 1 109 ? 9.150 21.597 13.938 1.00 46.50 109 HIS A CA 1
ATOM 889 C C . HIS A 1 109 ? 8.738 20.125 14.027 1.00 46.50 109 HIS A C 1
ATOM 891 O O . HIS A 1 109 ? 8.143 19.736 15.033 1.00 46.50 109 HIS A O 1
ATOM 897 N N . VAL A 1 110 ? 9.092 19.272 13.063 1.00 48.59 110 VAL A N 1
ATOM 898 C CA . VAL A 1 110 ? 8.863 17.826 13.207 1.00 48.59 110 VAL A CA 1
ATOM 899 C C . VAL A 1 110 ? 10.164 17.199 13.675 1.00 48.59 110 VAL A C 1
ATOM 901 O O . VAL A 1 110 ? 10.982 16.731 12.891 1.00 48.59 110 VAL A O 1
ATOM 904 N N . SER A 1 111 ? 10.375 17.275 14.990 1.00 44.69 111 SER A N 1
ATOM 905 C CA . SER A 1 111 ? 11.443 16.584 15.708 1.00 44.69 111 SER A CA 1
ATOM 906 C C . SER A 1 111 ? 11.525 15.134 15.222 1.00 44.69 111 SER A C 1
ATOM 908 O O . SER A 1 111 ? 10.677 14.304 15.555 1.00 44.69 111 SER A O 1
ATOM 910 N N . ALA A 1 112 ? 12.546 14.850 14.411 1.00 53.16 112 ALA A N 1
ATOM 911 C CA . ALA A 1 112 ? 12.965 13.512 14.039 1.00 53.16 112 ALA A CA 1
ATOM 912 C C . ALA A 1 112 ? 13.501 12.833 15.300 1.00 53.16 112 ALA A C 1
ATOM 914 O O . ALA A 1 112 ? 14.706 12.770 15.542 1.00 53.16 112 ALA A O 1
ATOM 915 N N . LYS A 1 113 ? 12.589 12.371 16.158 1.00 52.91 113 LYS A N 1
ATOM 916 C CA . LYS A 1 113 ? 12.965 11.432 17.203 1.00 52.91 113 LYS A CA 1
ATOM 917 C C . LYS A 1 113 ? 13.525 10.202 16.484 1.00 52.91 113 LYS A C 1
ATOM 919 O O . LYS A 1 113 ? 12.860 9.701 15.572 1.00 52.91 113 LYS A O 1
ATOM 924 N N . PRO A 1 114 ? 14.730 9.731 16.841 1.00 53.50 114 PRO A N 1
ATOM 925 C CA . PRO A 1 114 ? 15.256 8.497 16.278 1.00 53.50 114 PRO A CA 1
ATOM 926 C C . PRO A 1 114 ? 14.211 7.396 16.475 1.00 53.50 114 PRO A C 1
ATOM 928 O O . PRO A 1 114 ? 13.636 7.284 17.560 1.00 53.50 114 PRO A O 1
ATOM 931 N N . GLN A 1 115 ? 13.922 6.617 15.426 1.00 58.72 115 GLN A N 1
ATOM 932 C CA . GLN A 1 115 ? 13.043 5.454 15.541 1.00 58.72 115 GLN A CA 1
ATOM 933 C C . GLN A 1 115 ? 13.691 4.452 16.498 1.00 58.72 115 GLN A C 1
ATOM 935 O O . GLN A 1 115 ? 14.534 3.643 16.115 1.00 58.72 115 GLN A O 1
ATOM 940 N N . MET A 1 116 ? 13.305 4.530 17.766 1.00 61.75 116 MET A N 1
ATOM 941 C CA . MET A 1 116 ? 13.657 3.542 18.767 1.00 61.75 116 MET A CA 1
ATOM 942 C C . MET A 1 116 ? 12.853 2.282 18.458 1.00 61.75 116 MET A C 1
ATOM 944 O O . MET A 1 116 ? 11.623 2.293 18.482 1.00 61.75 116 MET A O 1
ATOM 948 N N . LYS A 1 117 ? 13.551 1.193 18.132 1.00 68.00 117 LYS A N 1
ATOM 949 C CA . LYS A 1 117 ? 12.961 -0.146 18.140 1.00 68.00 117 LYS A CA 1
ATOM 950 C C . LYS A 1 117 ? 12.583 -0.432 19.596 1.00 68.00 117 LYS A C 1
ATOM 952 O O . LYS A 1 117 ? 13.464 -0.468 20.449 1.00 68.00 117 LYS A O 1
ATOM 957 N N . ALA A 1 118 ? 11.293 -0.549 19.877 1.00 74.31 118 ALA A N 1
ATOM 958 C CA . ALA A 1 118 ? 10.784 -0.898 21.195 1.00 74.31 118 ALA A CA 1
ATOM 959 C C . ALA A 1 118 ? 10.081 -2.249 21.095 1.00 74.31 118 ALA A C 1
ATOM 961 O O . ALA A 1 118 ? 9.263 -2.451 20.194 1.00 74.31 118 ALA A O 1
ATOM 962 N N . ASP A 1 119 ? 10.399 -3.160 22.010 1.00 73.56 119 ASP A N 1
ATOM 963 C CA . ASP A 1 119 ? 9.661 -4.408 22.137 1.00 73.56 119 ASP A CA 1
ATOM 964 C C . ASP A 1 119 ? 8.271 -4.105 22.701 1.00 73.56 119 ASP A C 1
ATOM 966 O O . ASP A 1 119 ? 8.121 -3.449 23.733 1.00 73.56 119 ASP A O 1
ATOM 970 N N . CYS A 1 120 ? 7.241 -4.568 21.998 1.00 75.88 120 CYS A N 1
ATOM 971 C CA . CYS A 1 120 ? 5.858 -4.472 22.437 1.00 75.88 120 CYS A CA 1
ATOM 972 C C . CYS A 1 120 ? 5.351 -5.884 22.731 1.00 75.88 120 CYS A C 1
ATOM 974 O O . CYS A 1 120 ? 5.196 -6.699 21.823 1.00 75.88 120 CYS A O 1
ATOM 976 N N . GLY A 1 121 ? 5.112 -6.176 24.008 1.00 76.94 121 GLY A N 1
ATOM 977 C CA . GLY A 1 121 ? 4.369 -7.357 24.428 1.00 76.94 121 GLY A CA 1
ATOM 978 C C . GLY A 1 121 ? 2.900 -6.991 24.594 1.00 76.94 121 GLY A C 1
ATOM 979 O O . GLY A 1 121 ? 2.580 -6.096 25.372 1.00 76.94 121 GLY A O 1
ATOM 980 N N . VAL A 1 122 ? 2.006 -7.676 23.881 1.00 76.19 122 VAL A N 1
ATOM 981 C CA . VAL A 1 122 ? 0.563 -7.595 24.136 1.00 76.19 122 VAL A CA 1
ATOM 982 C C . VAL A 1 122 ? 0.183 -8.789 25.009 1.00 76.19 122 VAL A C 1
ATOM 984 O O . VAL A 1 122 ? 0.317 -9.942 24.601 1.00 76.19 122 VAL A O 1
ATOM 987 N N . GLN A 1 123 ? -0.241 -8.526 26.243 1.00 80.50 123 GLN A N 1
ATOM 988 C CA . GLN A 1 123 ? -0.845 -9.546 27.091 1.00 80.50 123 GLN A CA 1
ATOM 989 C C . GLN A 1 123 ? -2.321 -9.626 26.712 1.00 80.50 123 GLN A C 1
ATOM 991 O O . GLN A 1 123 ? -3.037 -8.632 26.770 1.00 80.50 123 GLN A O 1
ATOM 996 N N . THR A 1 124 ? -2.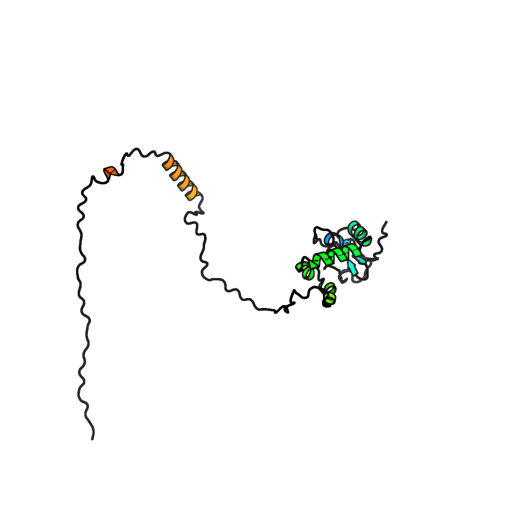763 -10.794 26.254 1.00 74.75 124 THR A N 1
ATOM 997 C CA . THR A 1 124 ? -4.182 -11.013 25.964 1.00 74.75 124 THR A CA 1
ATOM 998 C C . THR A 1 124 ? -4.921 -11.118 27.292 1.00 74.75 124 THR A C 1
ATOM 1000 O O . THR A 1 124 ? -4.524 -11.918 28.142 1.00 74.75 124 THR A O 1
ATOM 1003 N N . ASP A 1 125 ? -5.961 -10.310 27.488 1.00 75.19 125 ASP A N 1
ATOM 1004 C CA . ASP A 1 125 ? -6.790 -10.400 28.688 1.00 75.19 125 ASP A CA 1
ATOM 1005 C C . ASP A 1 125 ? -7.386 -11.809 28.798 1.00 75.19 125 ASP A C 1
ATOM 1007 O O . ASP A 1 125 ? -8.017 -12.316 27.872 1.00 75.19 125 ASP A O 1
ATOM 1011 N N . THR A 1 126 ? -7.185 -12.462 29.943 1.00 76.75 126 THR A N 1
ATOM 1012 C CA . THR A 1 126 ? -7.705 -13.812 30.215 1.00 76.75 126 THR A CA 1
ATOM 1013 C C . THR A 1 126 ? -9.224 -13.837 30.383 1.00 76.75 126 THR A C 1
ATOM 1015 O O . THR A 1 126 ? -9.843 -14.889 30.224 1.00 76.75 126 THR A O 1
ATOM 1018 N N . HIS A 1 127 ? -9.838 -12.688 30.676 1.00 79.31 127 HIS A N 1
ATOM 1019 C CA . HIS A 1 127 ? -11.276 -12.543 30.870 1.00 79.31 127 HIS A CA 1
ATOM 1020 C C . HIS A 1 127 ? -11.783 -11.285 30.167 1.00 79.31 127 HIS A C 1
ATOM 1022 O O . HIS A 1 127 ? -11.865 -10.214 30.766 1.00 79.31 127 HIS A O 1
ATOM 1028 N N . PHE A 1 128 ? -12.150 -11.416 28.894 1.00 75.62 128 PHE A N 1
ATOM 1029 C CA . PHE A 1 128 ? -12.848 -10.346 28.191 1.00 75.62 128 PHE A CA 1
ATOM 1030 C C . PHE A 1 128 ? -14.186 -10.074 28.881 1.00 75.62 128 PHE A C 1
ATOM 1032 O O . PHE A 1 128 ? -15.062 -10.938 28.937 1.00 75.62 128 PHE A O 1
ATOM 1039 N N . GLN A 1 129 ? -14.355 -8.867 29.415 1.00 75.75 129 GLN A N 1
ATOM 1040 C CA . GLN A 1 129 ? -15.654 -8.424 29.895 1.00 75.75 129 GLN A CA 1
ATOM 1041 C C . GLN A 1 129 ? -16.493 -8.017 28.682 1.00 75.75 129 GLN A C 1
ATOM 1043 O O . GLN A 1 129 ? -16.340 -6.927 28.133 1.00 75.75 129 GLN A O 1
ATOM 1048 N N . GLU A 1 130 ? -17.359 -8.921 28.230 1.00 76.69 130 GLU A N 1
ATOM 1049 C CA . GLU A 1 130 ? -18.238 -8.670 27.090 1.00 76.69 130 GLU A CA 1
ATOM 1050 C C . GLU A 1 130 ? -19.195 -7.508 27.402 1.00 76.69 130 GLU A C 1
ATOM 1052 O O . GLU A 1 130 ? -20.054 -7.594 28.281 1.00 76.69 130 GLU A O 1
ATOM 1057 N N . SER A 1 131 ? -19.059 -6.402 26.668 1.00 78.81 131 SER A N 1
ATOM 1058 C CA . SER A 1 131 ? -19.914 -5.219 26.827 1.00 78.81 131 SER A CA 1
ATOM 1059 C C . SER A 1 131 ? -21.299 -5.387 26.193 1.00 78.81 131 SER A C 1
ATOM 1061 O O . SER A 1 131 ? -22.225 -4.655 26.539 1.00 78.81 131 SER A O 1
ATOM 1063 N N . ASN A 1 132 ? -21.467 -6.360 25.290 1.00 80.19 132 ASN A N 1
ATOM 1064 C CA . ASN A 1 132 ? -22.686 -6.542 24.503 1.00 80.19 132 ASN A CA 1
ATOM 1065 C C . ASN A 1 132 ? -23.240 -7.973 24.592 1.00 80.19 132 ASN A C 1
ATOM 1067 O O . ASN A 1 132 ? -23.325 -8.695 23.599 1.00 80.19 132 ASN A O 1
ATOM 1071 N N . ILE A 1 133 ? -23.630 -8.386 25.800 1.00 82.00 133 ILE A N 1
ATOM 1072 C CA . ILE A 1 133 ? -24.306 -9.671 26.017 1.00 82.00 133 ILE A CA 1
ATOM 1073 C C . ILE A 1 133 ? -25.791 -9.519 25.680 1.00 82.00 133 ILE A C 1
ATOM 1075 O O . ILE A 1 133 ? -26.599 -9.036 26.482 1.00 82.00 133 ILE A O 1
ATOM 1079 N N . VAL A 1 134 ? -26.182 -9.988 24.496 1.00 82.38 134 VAL A N 1
ATOM 1080 C CA . VAL A 1 134 ? -27.591 -10.052 24.098 1.00 82.38 134 VAL A CA 1
ATOM 1081 C C . VAL A 1 134 ? -28.249 -11.256 24.780 1.00 82.38 134 VAL A C 1
ATOM 1083 O O . VAL A 1 134 ? -28.298 -12.354 24.236 1.00 82.38 134 VAL A O 1
ATOM 1086 N N . LYS A 1 135 ? -28.812 -11.046 25.978 1.00 81.81 135 LYS A N 1
ATOM 1087 C CA . LYS A 1 135 ? -29.478 -12.103 26.778 1.00 81.81 135 LYS A CA 1
ATOM 1088 C C . LYS A 1 135 ? -30.653 -12.796 26.069 1.00 81.81 135 LYS A C 1
ATOM 1090 O O . LYS A 1 135 ? -31.080 -13.863 26.493 1.00 81.81 135 LYS A O 1
ATOM 1095 N N . GLY A 1 136 ? -31.212 -12.170 25.033 1.00 81.44 136 GLY A N 1
ATOM 1096 C CA . GLY A 1 136 ? -32.314 -12.712 24.233 1.00 81.44 136 GLY A CA 1
ATOM 1097 C C . GLY A 1 136 ? -31.880 -13.437 22.958 1.00 81.44 136 GLY A C 1
ATOM 1098 O O . GLY A 1 136 ? -32.754 -13.864 22.204 1.00 81.44 136 GLY A O 1
ATOM 1099 N N . TYR A 1 137 ? -30.574 -13.532 22.691 1.00 83.81 137 TYR A N 1
ATOM 1100 C CA . TYR A 1 137 ? -30.054 -14.157 21.483 1.00 83.81 137 TYR A CA 1
ATOM 1101 C C . TYR A 1 137 ? -30.257 -15.671 21.522 1.00 83.81 137 TYR A C 1
ATOM 1103 O O . TYR A 1 137 ? -29.899 -16.339 22.489 1.00 83.81 137 TYR A O 1
ATOM 1111 N N . GLU A 1 138 ? -30.814 -16.211 20.444 1.00 85.56 138 GLU A N 1
ATOM 1112 C CA . GLU A 1 138 ? -30.943 -17.645 20.228 1.00 85.56 138 GLU A CA 1
ATOM 1113 C C . GLU A 1 138 ? -30.442 -17.985 18.834 1.00 85.56 138 GLU A C 1
ATOM 1115 O O . GLU A 1 138 ? -30.904 -17.429 17.842 1.00 85.56 138 GLU A O 1
ATOM 1120 N N . TRP A 1 139 ? -29.510 -18.931 18.769 1.00 85.06 139 TRP A N 1
ATOM 1121 C CA . TRP A 1 139 ? -28.987 -19.464 17.512 1.00 85.06 139 TRP A CA 1
ATOM 1122 C C . TRP A 1 139 ? -29.963 -20.443 16.834 1.00 85.06 139 TRP A C 1
ATOM 1124 O O . TRP A 1 139 ? -29.932 -20.634 15.621 1.00 85.06 139 TRP A O 1
ATOM 1134 N N . ASN A 1 140 ? -30.849 -21.080 17.607 1.00 92.38 140 ASN A N 1
ATOM 1135 C CA . ASN A 1 140 ? -31.758 -22.100 17.095 1.00 92.38 140 ASN A CA 1
ATOM 1136 C C . ASN A 1 140 ? -32.999 -21.476 16.438 1.00 92.38 140 ASN A C 1
ATOM 1138 O O . ASN A 1 140 ? -33.878 -20.933 17.112 1.00 92.38 140 ASN A O 1
ATOM 1142 N N . GLU A 1 141 ? -33.113 -21.643 15.122 1.00 90.44 141 GLU A N 1
ATOM 1143 C CA . GLU A 1 141 ? -34.245 -21.151 14.334 1.00 90.44 141 GLU A CA 1
ATOM 1144 C C . GLU A 1 141 ? -35.603 -21.696 14.819 1.00 90.44 141 GLU A C 1
ATOM 1146 O O . GLU A 1 141 ? -36.619 -20.997 14.782 1.00 90.44 141 GLU A O 1
ATOM 1151 N N . TRP A 1 142 ? -35.647 -22.927 15.332 1.00 92.19 142 TRP A N 1
ATOM 1152 C CA . TRP A 1 142 ? -36.889 -23.525 15.824 1.00 92.19 142 TRP A CA 1
ATOM 1153 C C . TRP A 1 142 ? -37.384 -22.891 17.123 1.00 92.19 142 TRP A C 1
ATOM 1155 O O . TRP A 1 142 ? -38.597 -22.743 17.298 1.00 92.19 142 TRP A O 1
ATOM 1165 N N . GLU A 1 143 ? -36.477 -22.470 18.007 1.00 93.31 143 GLU A N 1
ATOM 1166 C CA . GLU A 1 143 ? -36.850 -21.709 19.206 1.00 93.31 143 GLU A CA 1
ATOM 1167 C C . GLU A 1 143 ? -37.357 -20.311 18.830 1.00 93.31 143 GLU A C 1
ATOM 1169 O O . GLU A 1 143 ? -38.414 -19.892 19.313 1.00 93.31 143 GLU A O 1
ATOM 1174 N N . LEU A 1 144 ? -36.716 -19.647 17.860 1.00 91.06 144 LEU A N 1
ATOM 1175 C CA . LEU A 1 144 ? -37.187 -18.364 17.324 1.00 91.06 144 LEU A CA 1
ATOM 1176 C C . LEU A 1 144 ? -38.608 -18.472 16.749 1.00 91.06 144 LEU A C 1
ATOM 1178 O O . LEU A 1 144 ? -39.481 -17.663 17.085 1.00 91.06 144 LEU A O 1
ATOM 1182 N N . ARG A 1 145 ? -38.885 -19.509 15.946 1.00 92.31 145 ARG A N 1
ATOM 1183 C CA . ARG A 1 145 ? -40.232 -19.776 15.406 1.00 92.31 145 ARG A CA 1
ATOM 1184 C C . ARG A 1 145 ? -41.250 -20.028 16.521 1.00 92.31 145 ARG A C 1
ATOM 1186 O O . ARG A 1 145 ? -42.356 -19.482 16.479 1.00 92.31 145 ARG A O 1
ATOM 1193 N N . ARG A 1 146 ? -40.890 -20.805 17.549 1.00 94.38 146 ARG A N 1
ATOM 1194 C CA . ARG A 1 146 ? -41.771 -21.094 18.693 1.00 94.38 146 ARG A CA 1
ATOM 1195 C C . ARG A 1 146 ? -42.092 -19.830 19.498 1.00 94.38 146 ARG A C 1
ATOM 1197 O O . ARG A 1 146 ? -43.254 -19.609 19.852 1.00 94.38 146 ARG A O 1
ATOM 1204 N N . LYS A 1 147 ? -41.100 -18.967 19.742 1.00 91.56 147 LYS A N 1
ATOM 1205 C CA . LYS A 1 147 ? -41.285 -17.666 20.406 1.00 91.56 147 LYS A CA 1
ATOM 1206 C C . LYS A 1 147 ? -42.179 -16.728 19.600 1.00 91.56 147 LYS A C 1
ATOM 1208 O O . LYS A 1 147 ? -43.097 -16.137 20.171 1.00 91.56 147 LYS A O 1
ATOM 1213 N N . ALA A 1 148 ? -41.966 -16.636 18.288 1.00 91.94 148 ALA A N 1
ATOM 1214 C CA . ALA A 1 148 ? -42.799 -15.826 17.403 1.00 91.94 148 ALA A CA 1
ATOM 1215 C C . ALA A 1 148 ? -44.265 -16.292 17.419 1.00 91.94 148 ALA A C 1
ATOM 1217 O O . ALA A 1 148 ? -45.174 -15.477 17.593 1.00 91.94 148 ALA A O 1
ATOM 1218 N N . LEU A 1 149 ? -44.503 -17.608 17.342 1.00 94.06 149 LEU A N 1
ATOM 1219 C CA . LEU A 1 149 ? -45.841 -18.200 17.453 1.00 94.06 149 LEU A CA 1
ATOM 1220 C C . LEU A 1 149 ? -46.498 -17.902 18.807 1.00 94.06 149 LEU A C 1
ATOM 1222 O O . LEU A 1 149 ? -47.669 -17.522 18.854 1.00 94.06 149 LEU A O 1
ATOM 1226 N N . LYS A 1 150 ? -45.755 -18.021 19.915 1.00 92.44 150 LYS A N 1
ATOM 1227 C CA . LYS A 1 150 ? -46.247 -17.672 21.259 1.00 92.44 150 LYS A CA 1
ATOM 1228 C C . LYS A 1 150 ? -46.685 -16.208 21.331 1.00 92.44 150 LYS A C 1
ATOM 1230 O O . LYS A 1 150 ? -47.758 -15.917 21.857 1.00 92.44 150 LYS A O 1
ATOM 1235 N N . LEU A 1 151 ? -45.891 -15.298 20.773 1.00 90.75 151 LEU A N 1
ATOM 1236 C CA . LEU A 1 151 ? -46.168 -13.863 20.785 1.00 90.75 151 LEU A CA 1
ATOM 1237 C C . LEU A 1 151 ? -47.362 -13.504 19.886 1.00 90.75 151 LEU A C 1
ATOM 1239 O O . LEU A 1 151 ? -48.223 -12.725 20.289 1.00 90.75 151 LEU A O 1
ATOM 1243 N N . ALA A 1 152 ? -47.484 -14.135 18.716 1.00 92.25 152 ALA A N 1
ATOM 1244 C CA . ALA A 1 152 ? -48.653 -14.004 17.847 1.00 92.25 152 ALA A CA 1
ATOM 1245 C C . ALA A 1 152 ? -49.938 -14.508 18.526 1.00 92.25 152 ALA A C 1
ATOM 1247 O O . ALA A 1 152 ? -50.980 -13.853 18.452 1.00 92.25 152 ALA A O 1
ATOM 1248 N N . ASN A 1 153 ? -49.859 -15.636 19.238 1.00 91.00 153 ASN A N 1
ATOM 1249 C CA . ASN A 1 153 ? -50.977 -16.166 20.013 1.00 91.00 153 ASN A CA 1
ATOM 1250 C C . ASN A 1 153 ? -51.385 -15.211 21.138 1.00 91.00 153 ASN A C 1
ATOM 1252 O O . ASN A 1 153 ? -52.576 -14.960 21.301 1.00 91.00 153 ASN A O 1
ATOM 1256 N N . LEU A 1 154 ? -50.424 -14.636 21.869 1.00 87.50 154 LEU A N 1
ATOM 1257 C CA . LEU A 1 154 ? -50.693 -13.624 22.895 1.00 87.50 154 LEU A CA 1
ATOM 1258 C C . LEU A 1 154 ? -51.367 -12.378 22.305 1.00 87.50 154 LEU A C 1
ATOM 1260 O O . LEU A 1 154 ? -52.353 -11.919 22.867 1.00 87.50 154 LEU A O 1
ATOM 1264 N N . ARG A 1 155 ? -50.921 -11.883 21.141 1.00 83.56 155 ARG A N 1
ATOM 1265 C CA . ARG A 1 155 ? -51.568 -10.739 20.463 1.00 83.56 155 ARG A CA 1
ATOM 1266 C C . ARG A 1 155 ? -53.025 -11.012 20.093 1.00 83.56 155 ARG A C 1
ATOM 1268 O O . ARG A 1 155 ? -53.835 -10.094 20.109 1.00 83.56 155 ARG A O 1
ATOM 1275 N N . LYS A 1 156 ? -53.362 -12.261 19.758 1.00 80.31 156 LYS A N 1
ATOM 1276 C CA . LYS A 1 156 ? -54.740 -12.682 19.455 1.00 80.31 156 LYS A CA 1
ATOM 1277 C C . LYS A 1 156 ? -55.569 -12.985 20.709 1.00 80.31 156 LYS A C 1
ATOM 1279 O O . LYS A 1 156 ? -56.790 -13.083 20.619 1.00 80.31 156 LYS A O 1
ATOM 1284 N N . ARG A 1 157 ? -54.936 -13.149 21.875 1.00 77.38 157 ARG A N 1
ATOM 1285 C CA . ARG A 1 157 ? -55.617 -13.388 23.152 1.00 77.38 157 ARG A CA 1
ATOM 1286 C C . ARG A 1 157 ? -55.931 -12.047 23.813 1.00 77.38 157 ARG A C 1
ATOM 1288 O O . ARG A 1 157 ? -55.135 -11.519 24.578 1.00 77.38 157 ARG A O 1
ATOM 1295 N N . LEU A 1 158 ? -57.123 -11.520 23.549 1.00 63.03 158 LEU A N 1
ATOM 1296 C CA . LEU A 1 158 ? -57.706 -10.458 24.368 1.00 63.03 158 LEU A CA 1
ATOM 1297 C C . LEU A 1 158 ? -58.065 -11.045 25.742 1.00 63.03 158 LEU A C 1
ATOM 1299 O O . LEU A 1 158 ? -58.855 -11.989 25.836 1.00 63.03 158 LEU A O 1
ATOM 1303 N N . THR A 1 159 ? -57.467 -10.527 26.813 1.00 64.81 159 THR A N 1
ATOM 1304 C CA . TH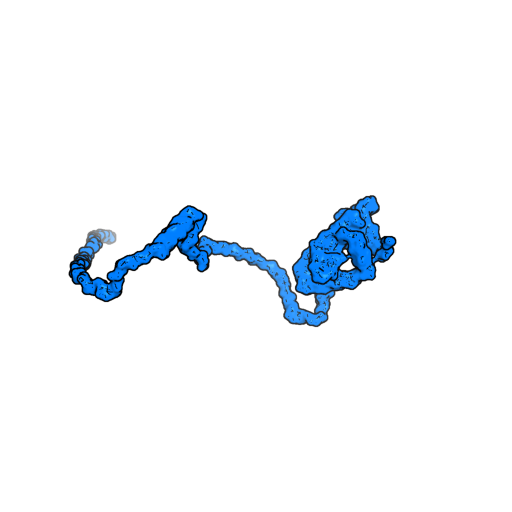R A 1 159 ? -57.830 -10.881 28.189 1.00 64.81 159 THR A CA 1
ATOM 1305 C C . THR A 1 159 ? -59.286 -10.490 28.444 1.00 64.81 159 THR A C 1
ATOM 1307 O O . THR A 1 159 ? -59.625 -9.314 28.493 1.00 64.81 159 THR A O 1
ATOM 1310 N N . LYS A 1 160 ? -60.170 -11.483 28.616 1.00 59.16 160 LYS A N 1
ATOM 1311 C CA . LYS A 1 160 ? -61.571 -11.266 29.028 1.00 59.16 160 LYS A CA 1
ATOM 1312 C C . LYS A 1 160 ? -61.732 -10.991 30.532 1.00 59.16 160 LYS A C 1
ATOM 1314 O O . LYS A 1 160 ? -62.831 -10.672 30.973 1.00 59.16 160 LYS A O 1
ATOM 1319 N N . SER A 1 161 ? -60.677 -11.141 31.335 1.00 58.34 161 SER A N 1
ATOM 1320 C CA . SER A 1 161 ? -60.754 -10.962 32.786 1.00 58.34 161 SER A CA 1
ATOM 1321 C C . SER A 1 161 ? -60.605 -9.489 33.167 1.00 58.34 161 SER A C 1
ATOM 1323 O O . SER A 1 161 ? -59.501 -8.944 33.189 1.00 58.34 161 SER A O 1
ATOM 1325 N N . ILE A 1 162 ? -61.731 -8.863 33.501 1.00 57.38 162 ILE A N 1
ATOM 1326 C CA . ILE A 1 162 ? -61.806 -7.576 34.194 1.00 57.38 162 ILE A CA 1
ATOM 1327 C C . ILE A 1 162 ? -61.387 -7.831 35.642 1.00 57.38 162 ILE A C 1
ATOM 1329 O O . ILE A 1 162 ? -62.214 -8.097 36.509 1.00 57.38 162 ILE A O 1
ATOM 1333 N N . GLN A 1 163 ? -60.088 -7.817 35.908 1.00 59.25 163 GLN A N 1
ATOM 1334 C CA . GLN A 1 163 ? -59.595 -7.745 37.274 1.00 59.25 163 GLN A CA 1
ATOM 1335 C C . GLN A 1 163 ? -58.747 -6.480 37.386 1.00 59.25 163 GLN A C 1
ATOM 1337 O O . GLN A 1 163 ? -57.572 -6.450 37.042 1.00 59.25 163 GLN A O 1
ATOM 1342 N N . THR A 1 164 ? -59.406 -5.389 37.769 1.00 61.34 164 THR A N 1
ATOM 1343 C CA . THR A 1 164 ? -58.792 -4.079 38.006 1.00 61.34 164 THR A CA 1
ATOM 1344 C C . THR A 1 164 ? -58.076 -4.065 39.361 1.00 61.34 164 THR A C 1
ATOM 1346 O O . THR A 1 164 ? -58.422 -4.842 40.256 1.00 61.34 164 THR A O 1
ATOM 1349 N N . ASN A 1 165 ? -57.111 -3.152 39.544 1.00 56.88 165 ASN A N 1
ATOM 1350 C CA . ASN A 1 165 ? -56.348 -2.966 40.795 1.00 56.88 165 ASN A CA 1
ATOM 1351 C C . ASN A 1 165 ? -57.232 -2.861 42.058 1.00 56.88 165 ASN A C 1
ATOM 1353 O O . ASN A 1 165 ? -56.800 -3.237 43.144 1.00 56.88 165 ASN A O 1
ATOM 1357 N N . PHE A 1 166 ? -58.488 -2.428 41.922 1.00 56.84 166 PHE A N 1
ATOM 1358 C CA . PHE A 1 166 ? -59.468 -2.352 43.013 1.00 56.84 166 PHE A CA 1
ATOM 1359 C C . PHE A 1 166 ? -59.916 -3.707 43.578 1.00 56.84 166 PHE A C 1
ATOM 1361 O O . PHE A 1 166 ? -60.406 -3.780 44.699 1.00 56.84 166 PHE A O 1
ATOM 1368 N N . SER A 1 167 ? -59.747 -4.796 42.831 1.00 58.84 167 SER A N 1
ATOM 1369 C CA . SER A 1 167 ? -60.103 -6.146 43.289 1.00 58.84 167 SER A CA 1
ATOM 1370 C C . SER A 1 167 ? -59.014 -6.820 44.139 1.00 58.84 167 SER A C 1
ATOM 1372 O O . SER A 1 167 ? -59.251 -7.900 44.681 1.00 58.84 167 SER A O 1
ATOM 1374 N N . ASN A 1 168 ? -57.837 -6.194 44.267 1.00 54.59 168 ASN A N 1
ATOM 1375 C CA . ASN A 1 168 ? -56.683 -6.737 44.989 1.00 54.59 168 ASN A CA 1
ATOM 1376 C C . ASN A 1 168 ? -56.906 -6.780 46.517 1.00 54.59 168 ASN A C 1
ATOM 1378 O O . ASN A 1 168 ? -56.373 -7.642 47.203 1.00 54.59 168 ASN A O 1
ATOM 1382 N N . PHE A 1 169 ? -57.773 -5.912 47.050 1.00 57.03 169 PHE A N 1
ATOM 1383 C CA . PHE A 1 169 ? -58.038 -5.798 48.492 1.00 57.03 169 PHE A CA 1
ATOM 1384 C C . PHE A 1 169 ? -59.164 -6.702 49.021 1.00 57.03 169 PHE A C 1
ATOM 1386 O O . PHE A 1 169 ? -59.573 -6.563 50.166 1.00 57.03 169 PHE A O 1
ATOM 1393 N N . ARG A 1 170 ? -59.693 -7.636 48.218 1.00 59.66 170 ARG A N 1
ATOM 1394 C CA . ARG A 1 170 ? -60.802 -8.514 48.642 1.00 59.66 170 ARG A CA 1
ATOM 1395 C C . ARG A 1 170 ? -60.381 -9.815 49.338 1.00 59.66 170 ARG A C 1
ATOM 1397 O O . ARG A 1 170 ? -61.250 -10.629 49.635 1.00 59.66 170 ARG A O 1
ATOM 1404 N N . ARG A 1 171 ? -59.089 -10.046 49.594 1.00 62.12 171 ARG A N 1
ATOM 1405 C CA . ARG A 1 171 ? -58.626 -11.231 50.337 1.00 62.12 171 ARG A CA 1
ATOM 1406 C C . ARG A 1 171 ? -57.956 -10.825 51.642 1.00 62.12 171 ARG A C 1
ATOM 1408 O O . ARG A 1 171 ? -56.852 -10.291 51.623 1.00 62.12 171 ARG A O 1
ATOM 1415 N N . GLU A 1 172 ? -58.596 -11.146 52.761 1.00 59.59 172 GLU A N 1
ATOM 1416 C CA . GLU A 1 172 ? -57.925 -11.213 54.057 1.00 59.59 172 GLU A CA 1
ATOM 1417 C C . GLU A 1 172 ? -57.053 -12.474 54.091 1.00 59.59 172 GLU A C 1
ATOM 1419 O O . GLU A 1 172 ? -57.534 -13.582 54.313 1.00 59.59 172 GLU A O 1
ATOM 1424 N N . ASN A 1 173 ? -55.760 -12.320 53.806 1.00 59.62 173 ASN A N 1
ATOM 1425 C CA . ASN A 1 173 ? -54.766 -13.358 54.063 1.00 59.62 173 ASN A CA 1
ATOM 1426 C C . ASN A 1 173 ? -54.179 -13.112 55.454 1.00 59.62 173 ASN A C 1
ATOM 1428 O O . ASN A 1 173 ? -53.327 -12.242 55.625 1.00 59.62 173 ASN A O 1
ATOM 1432 N N . VAL A 1 174 ? -54.618 -13.881 56.447 1.00 61.50 174 VAL A N 1
ATOM 1433 C CA . VAL A 1 174 ? -53.965 -13.908 57.760 1.00 61.50 174 VAL A CA 1
ATOM 1434 C C . VAL A 1 174 ? -52.699 -14.754 57.619 1.00 61.50 174 VAL A C 1
ATOM 1436 O O . VAL A 1 174 ? -52.768 -15.978 57.534 1.00 61.50 174 VAL A O 1
ATOM 1439 N N . THR A 1 175 ? -51.528 -14.125 57.517 1.00 62.84 175 THR A N 1
ATOM 1440 C CA . THR A 1 175 ? -50.252 -14.849 57.410 1.00 62.84 175 THR A CA 1
ATOM 1441 C C . THR A 1 175 ? -49.706 -15.169 58.797 1.00 62.84 175 THR A C 1
ATOM 1443 O O . THR A 1 175 ? -49.380 -14.267 59.567 1.00 62.84 175 THR A O 1
ATOM 1446 N N . GLN A 1 176 ? -49.585 -16.458 59.109 1.00 69.12 176 GLN A N 1
ATOM 1447 C CA . GLN A 1 176 ? -48.955 -16.952 60.331 1.00 69.12 176 GLN A CA 1
ATOM 1448 C C . GLN A 1 176 ? -47.427 -16.793 60.224 1.00 69.12 176 GLN A C 1
ATOM 1450 O O . GLN A 1 176 ? -46.817 -17.276 59.270 1.00 69.12 176 GLN A O 1
ATOM 1455 N N . VAL A 1 177 ? -46.810 -16.101 61.185 1.00 64.69 177 VAL A N 1
ATOM 1456 C CA . VAL A 1 177 ? -45.358 -15.857 61.234 1.00 64.69 177 VAL A CA 1
ATOM 1457 C C . VAL A 1 177 ? -44.704 -16.852 62.194 1.00 64.69 177 VAL A C 1
ATOM 1459 O O . VAL A 1 177 ? -45.127 -16.965 63.343 1.00 64.69 177 VAL A O 1
ATOM 1462 N N . TYR A 1 178 ? -43.650 -17.539 61.747 1.00 67.00 178 TYR A N 1
ATOM 1463 C CA . TYR A 1 178 ? -42.762 -18.317 62.616 1.00 67.00 178 TYR A CA 1
ATOM 1464 C C . TYR A 1 178 ? -41.494 -17.511 62.904 1.00 67.00 178 TYR A C 1
ATOM 1466 O O . TYR A 1 178 ? -40.714 -17.230 61.996 1.00 67.00 178 TYR A O 1
ATOM 1474 N N . LEU A 1 179 ? -41.295 -17.135 64.168 1.00 76.81 179 LEU A N 1
ATOM 1475 C CA . LEU A 1 179 ? -40.091 -16.435 64.614 1.00 76.81 179 LEU A CA 1
ATOM 1476 C C . LEU A 1 179 ? -38.906 -17.419 64.739 1.00 76.81 179 LEU A C 1
ATOM 1478 O O . LEU A 1 179 ? -39.117 -18.569 65.145 1.00 76.81 179 LEU A O 1
ATOM 1482 N N . PRO A 1 180 ? -37.670 -16.997 64.407 1.00 72.00 180 PRO A N 1
ATOM 1483 C CA . PRO A 1 180 ? -36.468 -17.803 64.614 1.00 72.00 180 PRO A CA 1
ATOM 1484 C C . PRO A 1 180 ? -36.287 -18.167 66.094 1.00 72.00 180 PRO A C 1
ATOM 1486 O O . PRO A 1 180 ? -36.576 -17.358 66.971 1.00 72.00 180 PRO A O 1
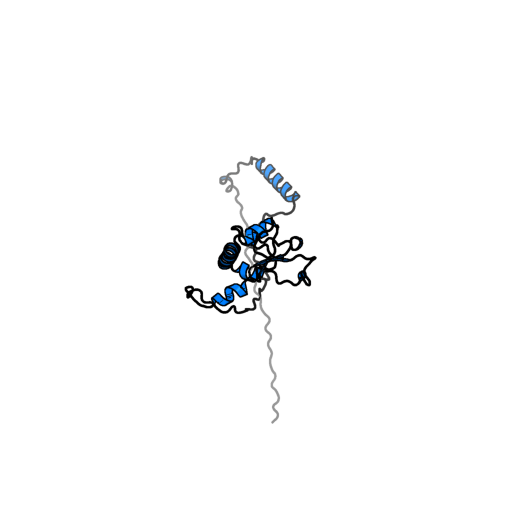ATOM 1489 N N . LYS A 1 181 ? -35.810 -19.385 66.373 1.00 75.75 181 LYS A N 1
ATOM 1490 C CA . LYS A 1 181 ? -35.514 -19.840 67.739 1.00 75.75 181 LYS A CA 1
ATOM 1491 C C . LYS A 1 181 ? -34.061 -19.542 68.092 1.00 75.75 181 LYS A C 1
ATOM 1493 O O . LYS A 1 181 ? -33.175 -19.852 67.298 1.00 75.75 181 LYS A O 1
ATOM 1498 N N . ASP A 1 182 ? -33.831 -19.031 69.296 1.00 75.06 182 ASP A N 1
ATOM 1499 C CA . ASP A 1 182 ? -32.483 -18.805 69.812 1.00 75.06 182 ASP A CA 1
ATOM 1500 C C . ASP A 1 182 ? -31.763 -20.131 70.095 1.00 75.06 182 ASP A C 1
ATOM 1502 O O . ASP A 1 182 ? -32.332 -21.068 70.664 1.00 75.06 182 ASP A O 1
ATOM 1506 N N . GLN A 1 183 ? -30.493 -20.206 69.694 1.00 72.81 183 GLN A N 1
ATOM 1507 C CA . GLN A 1 183 ? -29.598 -21.328 69.969 1.00 72.81 183 GLN A CA 1
ATOM 1508 C C . GLN A 1 183 ? -28.329 -20.823 70.651 1.00 72.81 183 GLN A C 1
ATOM 1510 O O . GLN A 1 183 ? -27.677 -19.900 70.167 1.00 72.81 183 GLN A O 1
ATOM 1515 N N . TYR A 1 184 ? -27.952 -21.477 71.747 1.00 77.81 184 TYR A N 1
ATOM 1516 C CA . TYR A 1 184 ? -26.688 -21.245 72.439 1.00 77.81 184 TYR A CA 1
ATOM 1517 C C . TYR A 1 184 ? -25.767 -22.445 72.234 1.00 77.81 184 TYR A C 1
ATOM 1519 O O . TYR A 1 184 ? -26.203 -23.592 72.328 1.00 77.81 184 TYR A O 1
ATOM 1527 N N . VAL A 1 185 ? -24.487 -22.181 71.976 1.00 74.94 185 VAL A N 1
ATOM 1528 C CA . VAL A 1 185 ? -23.456 -23.212 71.813 1.00 74.94 185 VAL A CA 1
ATOM 1529 C C . VAL A 1 185 ? -22.319 -22.925 72.788 1.00 74.94 185 VAL A C 1
ATOM 1531 O O . VAL A 1 185 ? -21.901 -21.778 72.938 1.00 74.94 185 VAL A O 1
ATOM 1534 N N . GLN A 1 186 ? -21.812 -23.966 73.447 1.00 74.25 186 GLN A N 1
ATOM 1535 C CA . GLN A 1 186 ? -20.673 -23.893 74.359 1.00 74.25 186 GLN A CA 1
ATOM 1536 C C . GLN A 1 186 ? -19.473 -24.613 73.737 1.00 74.25 186 GLN A C 1
ATOM 1538 O O . GLN A 1 186 ? -19.584 -25.754 73.293 1.00 74.25 186 GLN A O 1
ATOM 1543 N N . THR A 1 187 ? -18.312 -23.960 73.709 1.00 71.94 187 THR A N 1
ATOM 1544 C CA . THR A 1 187 ? -17.071 -24.552 73.192 1.00 71.94 187 THR A CA 1
ATOM 1545 C C . THR A 1 187 ? -16.293 -25.276 74.288 1.00 71.94 187 THR A C 1
ATOM 1547 O O . THR A 1 187 ? -16.232 -24.813 75.430 1.00 71.94 187 THR A O 1
ATOM 1550 N N . LYS A 1 188 ? -15.651 -26.395 73.928 1.00 78.44 188 LYS A N 1
ATOM 1551 C CA . LYS A 1 188 ? -14.781 -27.176 74.819 1.00 78.44 188 LYS A CA 1
ATOM 1552 C C . LYS A 1 188 ? -13.575 -26.340 75.264 1.00 78.44 188 LYS A C 1
ATOM 1554 O O . LYS A 1 188 ? -12.979 -25.637 74.452 1.00 78.44 188 LYS A O 1
ATOM 1559 N N . ARG A 1 189 ? -13.199 -26.443 76.541 1.00 76.75 189 ARG A N 1
ATOM 1560 C CA . ARG A 1 189 ? -11.994 -25.817 77.101 1.00 76.75 189 ARG A CA 1
ATOM 1561 C C . ARG A 1 189 ? -11.131 -26.903 77.729 1.00 76.75 189 ARG A C 1
ATOM 1563 O O . ARG A 1 189 ? -11.573 -27.554 78.671 1.00 76.75 189 ARG A O 1
ATOM 1570 N N . ASP A 1 190 ? -9.930 -27.097 77.199 1.00 77.38 190 ASP A N 1
ATOM 1571 C CA . ASP A 1 190 ? -8.972 -28.053 77.751 1.00 77.38 190 ASP A CA 1
ATOM 1572 C C . ASP A 1 190 ? -8.088 -27.359 78.794 1.00 77.38 190 ASP A C 1
ATOM 1574 O O . ASP A 1 190 ? -7.693 -26.204 78.626 1.00 77.38 190 ASP A O 1
ATOM 1578 N N . ASN A 1 191 ? -7.825 -28.055 79.899 1.00 80.56 191 ASN A N 1
ATOM 1579 C CA . ASN A 1 191 ? -7.050 -27.554 81.030 1.00 80.56 191 ASN A CA 1
ATOM 1580 C C . ASN A 1 191 ? -6.040 -28.627 81.454 1.00 80.56 191 ASN A C 1
ATOM 1582 O O . ASN A 1 191 ? -6.361 -29.814 81.418 1.00 80.56 191 ASN A O 1
ATOM 1586 N N . TYR A 1 192 ? -4.836 -28.225 81.854 1.00 80.00 192 TYR A N 1
ATOM 1587 C CA . TYR A 1 192 ? -3.785 -29.142 82.297 1.00 80.00 192 TYR A CA 1
ATOM 1588 C C . TYR A 1 192 ? -3.161 -28.645 83.602 1.00 80.00 192 TYR A C 1
ATOM 1590 O O . TYR A 1 192 ? -3.050 -27.443 83.834 1.00 80.00 192 TYR A O 1
ATOM 1598 N N . SER A 1 193 ? -2.732 -29.573 84.456 1.00 76.12 193 SER A N 1
ATOM 1599 C CA . SER A 1 193 ? -1.960 -29.271 85.663 1.00 76.12 193 SER A CA 1
ATOM 1600 C C . SER A 1 193 ? -0.588 -29.918 85.557 1.00 76.12 193 SER A C 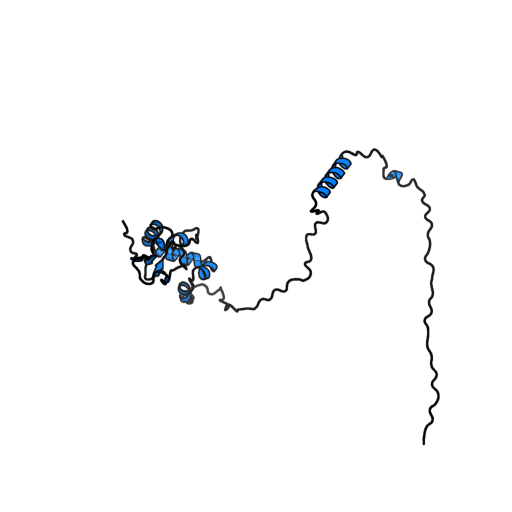1
ATOM 1602 O O . SER A 1 193 ? -0.497 -31.115 85.286 1.00 76.12 193 SER A O 1
ATOM 1604 N N . ASN A 1 194 ? 0.469 -29.144 85.785 1.00 78.44 194 ASN A N 1
ATOM 1605 C CA . ASN A 1 194 ? 1.834 -29.655 85.743 1.00 78.44 194 ASN A CA 1
ATOM 1606 C C . ASN A 1 194 ? 2.275 -30.126 87.138 1.00 78.44 194 ASN A C 1
ATOM 1608 O O . ASN A 1 194 ? 1.949 -29.482 88.135 1.00 78.44 194 ASN A O 1
ATOM 1612 N N . VAL A 1 195 ? 3.021 -31.228 87.213 1.00 77.50 195 VAL A N 1
ATOM 1613 C CA . VAL A 1 195 ? 3.566 -31.762 88.476 1.00 77.50 195 VAL A CA 1
ATOM 1614 C C . VAL A 1 195 ? 4.987 -31.237 88.728 1.00 77.50 195 VAL A C 1
ATOM 1616 O O . VAL A 1 195 ? 5.726 -31.000 87.769 1.00 77.50 195 VAL A O 1
ATOM 1619 N N . PRO A 1 196 ? 5.389 -31.028 89.999 1.00 76.44 196 PRO A N 1
ATOM 1620 C CA . PRO A 1 196 ? 6.688 -30.452 90.323 1.00 76.44 196 PRO A CA 1
ATOM 1621 C C . PRO A 1 196 ? 7.827 -31.414 89.973 1.00 76.44 196 PRO A C 1
ATOM 1623 O O . PRO A 1 196 ? 7.774 -32.606 90.272 1.00 76.44 196 PRO A O 1
ATOM 1626 N N . GLN A 1 197 ? 8.869 -30.875 89.341 1.00 75.06 197 GLN A N 1
ATOM 1627 C CA . GLN A 1 197 ? 10.037 -31.642 88.915 1.00 75.06 197 GLN A CA 1
ATOM 1628 C C . GLN A 1 197 ? 11.100 -31.698 90.025 1.00 75.06 197 GLN A C 1
ATOM 1630 O O . GLN A 1 197 ? 11.315 -30.693 90.713 1.00 75.06 197 GLN A O 1
ATOM 1635 N N . PRO A 1 198 ? 11.786 -32.843 90.201 1.00 73.06 198 PRO A N 1
ATOM 1636 C CA . PRO A 1 198 ? 12.835 -32.976 91.201 1.00 73.06 198 PRO A CA 1
ATOM 1637 C C . PRO A 1 198 ? 14.053 -32.132 90.812 1.00 73.06 198 PRO A C 1
ATOM 1639 O O . PRO A 1 198 ? 14.549 -32.210 89.688 1.00 73.06 198 PRO A O 1
ATOM 1642 N N . LYS A 1 199 ? 14.542 -31.323 91.756 1.00 69.38 199 LYS A N 1
ATOM 1643 C CA . LYS A 1 199 ? 15.797 -30.579 91.611 1.00 69.38 199 LYS A CA 1
ATOM 1644 C C . LYS A 1 199 ? 16.940 -31.427 92.152 1.00 69.38 199 LYS A C 1
ATOM 1646 O O . LYS A 1 199 ? 16.868 -31.900 93.284 1.00 69.38 199 LYS A O 1
ATOM 1651 N N . ILE A 1 200 ? 17.973 -31.604 91.342 1.00 61.25 200 ILE A N 1
ATOM 1652 C CA . ILE A 1 200 ? 19.229 -32.226 91.759 1.00 61.25 200 ILE A CA 1
ATOM 1653 C C . ILE A 1 200 ? 20.137 -31.087 92.245 1.00 61.25 200 ILE A C 1
ATOM 1655 O O . ILE A 1 200 ? 20.253 -30.079 91.546 1.00 61.25 200 ILE A O 1
ATOM 1659 N N . TYR A 1 201 ? 20.676 -31.225 93.459 1.00 56.09 201 TYR A N 1
ATOM 1660 C CA . TYR A 1 201 ? 21.644 -30.300 94.061 1.00 56.09 201 TYR A CA 1
ATOM 1661 C C . TYR A 1 201 ? 23.056 -30.555 93.540 1.00 56.09 201 TYR A C 1
ATOM 1663 O O . TYR A 1 201 ? 23.389 -31.746 93.341 1.00 56.09 201 TYR A O 1
#

Secondary structure (DSSP, 8-state):
----SSEEE-TTT-TTGGGS-BGGGGBBHHHHHSTT----B--GGG-EEEETTEEEB-SSHHHHHHHHHTHHHHHHHHHHHHHH-HHHHHHTT-HHHHGGGGS-SS-TTS------------PPPSS---S---TT----HHHHHHHHHHHHHHHH--------GGGGGG----PPP-PPPP-----------PPPPPPP-

Sequence (201 aa):
ERNADGSWYYKETTKNFDKLPLMYKGFCAYHLALQDFKLIHGDTRIGIVQINERYYAFTDPKAAVLFCRQSQKFIESIANNAKLNPELIQLLDLHNQFTSVTQYGDLAHVSAKPQMKADCGVQTDTHFQESNIVKGYEWNEWELRRKALKLANLRKRLTKSIQTNFSNFRRENVTQVYLPKDQYVQTKRDNYSNVPQPKIY

Foldseek 3Di:
DPPQPWDWAAPVPDDPLVVADAFLNQFALQCCLDPVNDRHGADCRQTWTDDPNHTYGHPDPVSVRVCSVPVVNSVVSNVVVCVVPVVSCVNRVVCVVCVVVVPDDDPVPPPPDPPDPDDDDDDDDPDDPDPDDPVPDDPDPVVVVVVVVVVVVVVVDDPPDPDDPVNPPPDDDPDDDDDDDDDDDDDDDDDDDDDDDDDDD

Radius of gyration: 43.15 Å; chains: 1; bounding box: 84×58×128 Å